Protein AF-A0AAV6W185-F1 (afdb_monomer_lite)

Sequence (286 aa):
MKGQAFHCNHSQLDFTIFDHLVNLKVLFSLGHHPSGSVPLKIGSEAVGNLPHHGKLGAIAGYGVARILDSSNPNFKKGMPGHTAYVGFYEVCSPKKGETIFISAASGAVGQLVGQFAKLFGCYVVGSAGSKEKVDLLKNKFGFDEAFNYKEEHDLNSALKRYFPSGIDIYFENVGGKMLDAVLLNMRLRGRIAVCGMISQYNLEEPEGVQNLLCVISKQIRMEGFIVSDYYHLYPKFVEMVLPLIKEGKITYVEDLANGLESAPSALIGLFSGRNVGKQVVVVDPE

Secondary structure (DSSP, 8-state):
--------------TTTGGGTS--------S---TTPPPPPTT-B--S---S--SS---SSS-PPBPPPTT-TTGGGSHHHHHHHIIIIIIS---TT-EEEETTTTSTTHHHHHHHHHHHT-EEEEEESSHHHHHHHHHTS--SEEEETTT-S-HHHHHHHH-TT-EEEEEESS-HHHHHHHHHHEEEEEEEEE---TTTTT-SSPPP---THHHHHTT-EEEE--GGGGGGGHHHHHHHHHHHHHTT-S---EEEEESGGGHHHHHHHHHTT--SSEEEEES---

InterPro domains:
  IPR013149 Alcohol dehydrogenase-like, C-terminal [PF00107] (108-240)
  IPR020843 Enoylreductase domain [SM00829] (11-281)
  IPR036291 NAD(P)-binding domain superfamily [SSF51735] (78-246)
  IPR045010 Medium-chain dehydrogenase/reductase [PTHR43205] (78-283)

Foldseek 3Di:
DDDDDDDDDPPDDPCPVVCQVAPDDDDDDDDDDDPDDDAAAAVDADDDRDHLDDDDDDDPDHYDHDDDDPPDPVVCLDLLVLLLVCLQCPQQVDAAAFEEEEEQLQAANNLNNQLVCVVRHYQYEYEAQDPVLQCCCCPPSPHPGYDHPVPDPALLVVQCVSQVPFHQEYEAAADANNVLSNLVRHAQQHEYEPAHHLNQPPDPDGHDRDNCVSCVVRVYHYDYDRSVVVVVCSVVSCVVVVVCVVVVSRDFDEFEAEASVCVVVLVVCVSVRNTRYYYDYCNDPD

pLDDT: mean 75.64, std 28.39, range [21.66, 98.94]

Structure (mmCIF, N/CA/C/O backbone):
data_AF-A0AAV6W185-F1
#
_entry.id   AF-A0AAV6W185-F1
#
loop_
_atom_site.group_PDB
_atom_site.id
_atom_site.type_symbol
_atom_site.label_atom_id
_atom_site.label_alt_id
_atom_site.label_comp_id
_atom_site.label_asym_id
_atom_site.label_entity_id
_atom_site.label_seq_id
_atom_site.pdbx_PDB_ins_code
_atom_site.Cartn_x
_atom_site.Cartn_y
_atom_site.Cartn_z
_atom_site.occupancy
_atom_site.B_iso_or_equiv
_atom_site.auth_seq_id
_atom_site.auth_comp_id
_atom_site.auth_asym_id
_atom_site.auth_atom_id
_atom_site.pdbx_PDB_model_num
ATOM 1 N N . MET A 1 1 ? 56.223 -1.973 1.908 1.00 30.88 1 MET A N 1
ATOM 2 C CA . MET A 1 1 ? 56.389 -3.440 2.060 1.00 30.88 1 MET A CA 1
ATOM 3 C C . MET A 1 1 ? 55.787 -3.814 3.405 1.00 30.88 1 MET A C 1
ATOM 5 O O . MET A 1 1 ? 56.230 -3.238 4.379 1.00 30.88 1 MET A O 1
ATOM 9 N N . LYS A 1 2 ? 54.771 -4.658 3.569 1.00 25.62 2 LYS A N 1
ATOM 10 C CA . LYS A 1 2 ? 54.078 -5.640 2.722 1.00 25.62 2 LYS A CA 1
ATOM 11 C C . LYS A 1 2 ? 52.613 -5.681 3.188 1.00 25.62 2 LYS A C 1
ATOM 13 O O . LYS A 1 2 ? 52.353 -5.440 4.361 1.00 25.62 2 LYS A O 1
ATOM 18 N N . GLY A 1 3 ? 51.694 -5.973 2.270 1.00 23.67 3 GLY A N 1
ATOM 19 C CA . GLY A 1 3 ? 50.287 -6.207 2.580 1.00 23.67 3 GLY A CA 1
ATOM 20 C C . GLY A 1 3 ? 50.072 -7.508 3.355 1.00 23.67 3 GLY A C 1
ATOM 21 O O . GLY A 1 3 ? 50.815 -8.473 3.173 1.00 23.67 3 GLY A O 1
ATOM 22 N N . GLN A 1 4 ? 49.034 -7.524 4.186 1.00 24.14 4 GLN A N 1
ATOM 23 C CA . GLN A 1 4 ? 48.410 -8.739 4.697 1.00 24.14 4 GLN A CA 1
ATOM 24 C C . GLN A 1 4 ? 47.035 -8.859 4.044 1.00 24.14 4 GLN A C 1
ATOM 26 O O . GLN A 1 4 ? 46.201 -7.962 4.141 1.00 24.14 4 GLN A O 1
ATOM 31 N N . ALA A 1 5 ? 46.858 -9.952 3.309 1.00 23.84 5 ALA A N 1
ATOM 32 C CA . ALA A 1 5 ? 45.615 -10.324 2.665 1.00 23.84 5 ALA A CA 1
ATOM 33 C C . ALA A 1 5 ? 44.625 -10.833 3.720 1.00 23.84 5 ALA A C 1
ATOM 35 O O . ALA A 1 5 ? 44.950 -11.743 4.482 1.00 23.84 5 ALA A O 1
ATOM 36 N N . PHE A 1 6 ? 43.416 -10.274 3.737 1.00 24.50 6 PHE A N 1
ATOM 37 C CA . PHE A 1 6 ? 42.278 -10.883 4.415 1.00 24.50 6 PHE A CA 1
ATOM 38 C C . PHE A 1 6 ? 41.610 -11.855 3.439 1.00 24.50 6 PHE A C 1
ATOM 40 O O . PHE A 1 6 ? 41.019 -11.451 2.438 1.00 24.50 6 PHE A O 1
ATOM 47 N N . HIS A 1 7 ? 41.745 -13.150 3.718 1.00 22.48 7 HIS A N 1
ATOM 48 C CA . HIS A 1 7 ? 40.926 -14.189 3.107 1.00 22.48 7 HIS A CA 1
ATOM 49 C C . HIS A 1 7 ? 39.513 -14.112 3.696 1.00 22.48 7 HIS A C 1
ATOM 51 O O . HIS A 1 7 ? 39.323 -14.356 4.884 1.00 22.48 7 HIS A O 1
ATOM 57 N N . CYS A 1 8 ? 38.528 -13.782 2.861 1.00 24.83 8 CYS A N 1
ATOM 58 C CA . CYS A 1 8 ? 37.116 -13.935 3.190 1.00 24.83 8 CYS A CA 1
ATOM 59 C C . CYS A 1 8 ? 36.670 -15.344 2.769 1.00 24.83 8 CYS A C 1
ATOM 61 O O . CYS A 1 8 ? 36.785 -15.711 1.598 1.00 24.83 8 CYS A O 1
ATOM 63 N N . ASN A 1 9 ? 36.218 -16.149 3.733 1.00 22.64 9 ASN A N 1
ATOM 64 C CA . ASN A 1 9 ? 35.666 -17.480 3.493 1.00 22.64 9 ASN A CA 1
ATOM 65 C C . ASN A 1 9 ? 34.272 -17.339 2.864 1.00 22.64 9 ASN A C 1
ATOM 67 O O . ASN A 1 9 ? 33.341 -16.847 3.493 1.00 22.64 9 ASN A O 1
ATOM 71 N N . HIS A 1 10 ? 34.129 -17.789 1.619 1.00 29.44 10 HIS A N 1
ATOM 72 C CA . HIS A 1 10 ? 32.938 -17.634 0.774 1.00 29.44 10 HIS A CA 1
ATOM 73 C C . HIS A 1 10 ? 31.772 -18.595 1.090 1.00 29.44 10 HIS A C 1
ATOM 75 O O . HIS A 1 10 ? 30.940 -18.869 0.227 1.00 29.44 10 HIS A O 1
ATOM 81 N N . SER A 1 11 ? 31.670 -19.127 2.304 1.00 28.11 11 SER A N 1
ATOM 82 C CA . SER A 1 11 ? 30.707 -20.188 2.619 1.00 28.11 11 SER A CA 1
ATOM 83 C C . SER A 1 11 ? 29.851 -19.838 3.830 1.00 28.11 11 SER A C 1
ATOM 85 O O . SER A 1 11 ? 30.176 -20.264 4.933 1.00 28.11 11 SER A O 1
ATOM 87 N N . GLN A 1 12 ? 28.792 -19.053 3.603 1.00 26.12 12 GLN A N 1
ATOM 88 C CA . GLN A 1 12 ? 27.486 -19.075 4.295 1.00 26.12 12 GLN A CA 1
ATOM 89 C C . GLN A 1 12 ? 26.695 -17.802 3.938 1.00 26.12 12 GLN A C 1
ATOM 91 O O . GLN A 1 12 ? 26.377 -16.973 4.780 1.00 26.12 12 GLN A O 1
ATOM 96 N N . LEU A 1 13 ? 26.391 -17.628 2.650 1.00 26.41 13 LEU A N 1
ATOM 97 C CA . LEU A 1 13 ? 25.242 -16.818 2.247 1.00 26.41 13 LEU A CA 1
ATOM 98 C C . LEU A 1 13 ? 24.082 -17.797 2.085 1.00 26.41 13 LEU A C 1
ATOM 100 O O . LEU A 1 13 ? 24.156 -18.711 1.264 1.00 26.41 13 LEU A O 1
ATOM 104 N N . ASP A 1 14 ? 23.065 -17.667 2.930 1.00 25.38 14 ASP A N 1
ATOM 105 C CA . ASP A 1 14 ? 21.874 -18.508 2.884 1.00 25.38 14 ASP A CA 1
ATOM 106 C C . ASP A 1 14 ? 21.017 -18.104 1.672 1.00 25.38 14 ASP A C 1
ATOM 108 O O . ASP A 1 14 ? 20.324 -17.086 1.662 1.00 25.38 14 ASP A O 1
ATOM 112 N N . PHE A 1 15 ? 21.133 -18.877 0.591 1.00 26.38 15 PHE A N 1
ATOM 113 C CA . PHE A 1 15 ? 20.501 -18.602 -0.703 1.00 26.38 15 PHE A CA 1
ATOM 114 C C . PHE A 1 15 ? 18.971 -18.778 -0.704 1.00 26.38 15 PHE A C 1
ATOM 116 O O . PHE A 1 15 ? 18.335 -18.462 -1.706 1.00 26.38 15 PHE A O 1
ATOM 123 N N . THR A 1 16 ? 18.362 -19.255 0.385 1.00 26.86 16 THR A N 1
ATOM 124 C CA . THR A 1 16 ? 16.905 -19.478 0.460 1.00 26.86 16 THR A CA 1
ATOM 125 C C . THR A 1 16 ? 16.089 -18.184 0.515 1.00 26.86 16 THR A C 1
ATOM 127 O O . THR A 1 16 ? 14.976 -18.143 -0.001 1.00 26.86 16 THR A O 1
ATOM 130 N N . ILE A 1 17 ? 16.640 -17.097 1.064 1.00 28.64 17 ILE A N 1
ATOM 131 C CA . ILE A 1 17 ? 15.934 -15.805 1.161 1.00 28.64 17 ILE A CA 1
ATOM 132 C C . ILE A 1 17 ? 15.930 -15.063 -0.189 1.00 28.64 17 ILE A C 1
ATOM 134 O O . ILE A 1 17 ? 14.974 -14.355 -0.512 1.00 28.64 17 ILE A O 1
ATOM 138 N N . PHE A 1 18 ? 16.959 -15.265 -1.018 1.00 25.77 18 PHE A N 1
ATOM 139 C CA . PHE A 1 18 ? 17.074 -14.621 -2.332 1.00 25.77 18 PHE A CA 1
ATOM 140 C C . PHE A 1 18 ? 16.104 -15.197 -3.376 1.00 25.77 18 PHE A C 1
ATOM 142 O O . PHE A 1 18 ? 15.565 -14.432 -4.179 1.00 25.77 18 PHE A O 1
ATOM 149 N N . ASP A 1 19 ? 15.815 -16.502 -3.310 1.00 25.98 19 ASP A N 1
ATOM 150 C CA . ASP A 1 19 ? 14.909 -17.202 -4.239 1.00 25.98 19 ASP A CA 1
ATOM 151 C C . ASP A 1 19 ? 13.461 -16.662 -4.198 1.00 25.98 19 ASP A C 1
ATOM 153 O O . ASP A 1 19 ? 12.711 -16.816 -5.164 1.00 25.98 19 ASP A O 1
ATOM 157 N N . HIS A 1 20 ? 13.065 -15.974 -3.120 1.00 32.75 20 HIS A N 1
ATOM 158 C CA . HIS A 1 20 ? 11.715 -15.423 -2.948 1.00 32.75 20 HIS A CA 1
ATOM 159 C C . HIS A 1 20 ? 11.554 -13.957 -3.392 1.00 32.75 20 HIS A C 1
ATOM 161 O O . HIS A 1 20 ? 10.426 -13.505 -3.592 1.00 32.75 20 HIS A O 1
ATOM 167 N N . LEU A 1 21 ? 12.652 -13.213 -3.571 1.00 28.72 21 LEU A N 1
ATOM 168 C CA . LEU A 1 21 ? 12.629 -11.773 -3.891 1.00 28.72 21 LEU A CA 1
ATOM 169 C C . LEU A 1 21 ? 13.100 -11.452 -5.311 1.00 28.72 21 LEU A C 1
ATOM 171 O O . LEU A 1 21 ? 12.672 -10.457 -5.901 1.00 28.72 21 LEU A O 1
ATOM 175 N N . VAL A 1 22 ? 13.918 -12.325 -5.892 1.00 24.75 22 VAL A N 1
ATOM 176 C CA . VAL A 1 22 ? 14.255 -12.338 -7.313 1.00 24.75 22 VAL A CA 1
ATOM 177 C C . VAL A 1 22 ? 14.155 -13.793 -7.741 1.00 24.75 22 VAL A C 1
ATOM 179 O O . VAL A 1 22 ? 14.910 -14.629 -7.265 1.00 24.75 22 VAL A O 1
ATOM 182 N N . ASN A 1 23 ? 13.206 -14.113 -8.619 1.00 27.88 23 ASN A N 1
ATOM 183 C CA . ASN A 1 23 ? 13.073 -15.466 -9.150 1.00 27.88 23 ASN A CA 1
ATOM 184 C C . ASN A 1 23 ? 14.345 -15.859 -9.917 1.00 27.88 23 ASN A C 1
ATOM 186 O O . ASN A 1 23 ? 14.476 -15.538 -11.099 1.00 27.88 23 ASN A O 1
ATOM 190 N N . LEU A 1 24 ? 15.259 -16.574 -9.258 1.00 26.84 24 LEU A N 1
ATOM 191 C CA . LEU A 1 24 ? 16.431 -17.160 -9.890 1.00 26.84 24 LEU A CA 1
ATOM 192 C C . LEU A 1 24 ? 16.826 -18.499 -9.255 1.00 26.84 24 LEU A C 1
ATOM 194 O O . LEU A 1 24 ? 17.835 -18.593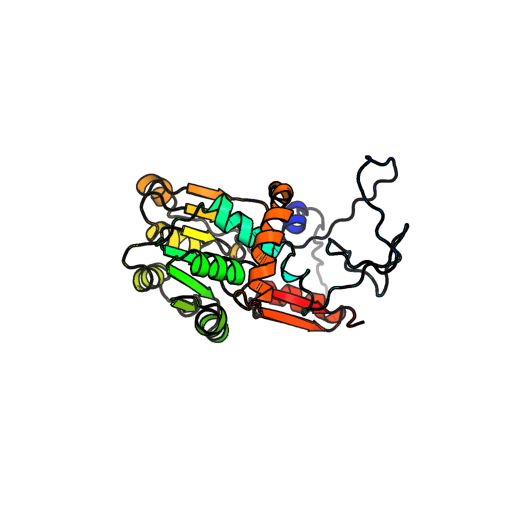 -8.566 1.00 26.84 24 LEU A O 1
ATOM 198 N N . LYS A 1 25 ? 16.114 -19.580 -9.604 1.00 22.03 25 LYS A N 1
ATOM 199 C CA . LYS A 1 25 ? 16.742 -20.909 -9.595 1.00 22.03 25 LYS A CA 1
ATOM 200 C C . LYS A 1 25 ? 16.120 -21.919 -10.547 1.00 22.03 25 LYS A C 1
ATOM 202 O O . LYS A 1 25 ? 14.909 -22.023 -10.712 1.00 22.03 25 LYS A O 1
ATOM 207 N N . VAL A 1 26 ? 17.036 -22.645 -11.176 1.00 24.16 26 VAL A N 1
ATOM 208 C CA . VAL A 1 26 ? 16.862 -23.731 -12.136 1.00 24.16 26 VAL A CA 1
ATOM 209 C C . VAL A 1 26 ? 16.534 -25.024 -11.389 1.00 24.16 26 VAL A C 1
ATOM 211 O O . VAL A 1 26 ? 17.259 -25.396 -10.469 1.00 24.16 26 VAL A O 1
ATOM 214 N N . LEU A 1 27 ? 15.511 -25.751 -11.841 1.00 21.67 27 LEU A N 1
ATOM 215 C CA . LEU A 1 27 ? 15.366 -27.182 -11.573 1.00 21.67 27 LEU A CA 1
ATOM 216 C C . LEU A 1 27 ? 15.386 -27.922 -12.911 1.00 21.67 27 LEU A C 1
ATOM 218 O O . LEU A 1 27 ? 14.435 -27.865 -13.687 1.00 21.67 27 LEU A O 1
ATOM 222 N N . PHE A 1 28 ? 16.491 -28.618 -13.180 1.00 22.31 28 PHE A N 1
ATOM 223 C CA . PHE A 1 28 ? 16.487 -29.714 -14.137 1.00 22.31 28 PHE A CA 1
ATOM 224 C C . PHE A 1 28 ? 15.843 -30.917 -13.450 1.00 22.31 28 PHE A C 1
ATOM 226 O O . PHE A 1 28 ? 16.355 -31.396 -12.441 1.00 22.31 28 PHE A O 1
ATOM 233 N N . SER A 1 29 ? 14.753 -31.428 -14.015 1.00 21.66 29 SER A N 1
ATOM 234 C CA . SER A 1 29 ? 14.355 -32.817 -13.804 1.00 21.66 29 SER A CA 1
ATOM 235 C C . SER A 1 29 ? 14.342 -33.515 -15.157 1.00 21.66 29 SER A C 1
ATOM 237 O O . SER A 1 29 ? 13.466 -33.289 -15.992 1.00 21.66 29 SER A O 1
ATOM 239 N N . LEU A 1 30 ? 15.360 -34.343 -15.384 1.00 27.50 30 LEU A N 1
ATOM 240 C CA . LEU A 1 30 ? 15.279 -35.442 -16.333 1.00 27.50 30 LEU A CA 1
ATOM 241 C C . LEU A 1 30 ? 14.369 -36.503 -15.702 1.00 27.50 30 LEU A C 1
ATOM 243 O O . LEU A 1 30 ? 14.774 -37.155 -14.744 1.00 27.50 30 LEU A O 1
ATOM 247 N N . GLY A 1 31 ? 13.170 -36.700 -16.251 1.00 24.48 31 GLY A N 1
ATOM 248 C CA . GLY A 1 31 ? 12.390 -37.915 -16.007 1.00 24.48 31 GLY A CA 1
ATOM 249 C C . GLY A 1 31 ? 10.915 -37.707 -15.662 1.00 24.48 31 GLY A C 1
ATOM 250 O O . GLY A 1 31 ? 10.579 -37.231 -14.588 1.00 24.48 31 GLY A O 1
ATOM 251 N N . HIS A 1 32 ? 10.072 -38.204 -16.572 1.00 25.39 32 HIS A N 1
ATOM 252 C CA . HIS A 1 32 ? 8.653 -38.564 -16.440 1.00 25.39 32 HIS A CA 1
ATOM 253 C C . HIS A 1 32 ? 7.605 -37.452 -16.227 1.00 25.39 32 HIS A C 1
ATOM 255 O O . HIS A 1 32 ? 7.498 -36.807 -15.190 1.00 25.39 32 HIS A O 1
ATOM 261 N N . HIS A 1 33 ? 6.762 -37.318 -17.257 1.00 28.61 33 HIS A N 1
ATOM 262 C CA . HIS A 1 33 ? 5.553 -36.502 -17.327 1.00 28.61 33 HIS A CA 1
ATOM 263 C C . HIS A 1 33 ? 4.531 -36.824 -16.222 1.00 28.61 33 HIS A C 1
ATOM 265 O O . HIS A 1 33 ? 4.112 -37.978 -16.113 1.00 28.61 33 HIS A O 1
ATOM 271 N N . PRO A 1 34 ? 3.972 -35.807 -15.541 1.00 26.66 34 PRO A N 1
ATOM 272 C CA . PRO A 1 34 ? 2.596 -35.830 -15.078 1.00 26.66 34 PRO A CA 1
ATOM 273 C C . PRO A 1 34 ? 1.689 -35.286 -16.192 1.00 26.66 34 PRO A C 1
ATOM 275 O O . PRO A 1 34 ? 1.902 -34.204 -16.741 1.00 26.66 34 PRO A O 1
ATOM 278 N N . SER A 1 35 ? 0.676 -36.066 -16.547 1.00 31.06 35 SER A N 1
ATOM 279 C CA . SER A 1 35 ? -0.392 -35.723 -17.486 1.00 31.06 35 SER A CA 1
ATOM 280 C C . SER A 1 35 ? -1.064 -34.389 -17.129 1.00 31.06 35 SER A C 1
ATOM 282 O O . SER A 1 35 ? -1.720 -34.302 -16.092 1.00 31.06 35 SER A O 1
ATOM 284 N N . GLY A 1 36 ? -0.939 -33.370 -17.989 1.00 30.09 36 GLY A N 1
ATOM 285 C CA . GLY A 1 36 ? -1.733 -32.138 -17.870 1.00 30.09 36 GLY A CA 1
ATOM 286 C C . GLY A 1 36 ? -1.159 -30.863 -18.498 1.00 30.09 36 GLY A C 1
ATOM 287 O O . GLY A 1 36 ? -1.910 -29.908 -18.675 1.00 30.09 36 GLY A O 1
ATOM 288 N N . SER A 1 37 ? 0.125 -30.804 -18.866 1.00 32.75 37 SER A N 1
ATOM 289 C CA . SER A 1 37 ? 0.686 -29.609 -19.512 1.00 32.75 37 SER A CA 1
ATOM 290 C C . SER A 1 37 ? 0.479 -29.626 -21.031 1.00 32.75 37 SER A C 1
ATOM 292 O O . SER A 1 37 ? 0.885 -30.552 -21.732 1.00 32.75 37 SER A O 1
ATOM 294 N N . VAL A 1 38 ? -0.162 -28.574 -21.549 1.00 30.58 38 VAL A N 1
ATOM 295 C CA . VAL A 1 38 ? -0.281 -28.325 -22.991 1.00 30.58 38 VAL A CA 1
ATOM 296 C C . VAL A 1 38 ? 1.093 -27.880 -23.512 1.00 30.58 38 VAL A C 1
ATOM 298 O O . VAL A 1 38 ? 1.642 -26.916 -22.977 1.00 30.58 38 VAL A O 1
ATOM 301 N N . PRO A 1 39 ? 1.671 -28.532 -24.537 1.00 33.56 39 PRO A N 1
ATOM 302 C CA . PRO A 1 39 ? 2.923 -28.075 -25.127 1.00 33.56 39 PRO A CA 1
ATOM 303 C C . PRO A 1 39 ? 2.734 -2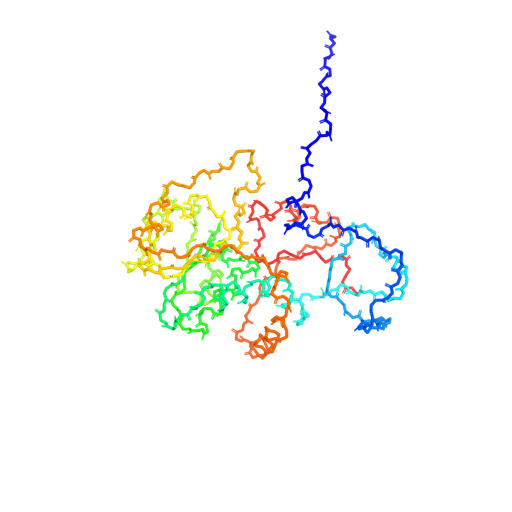6.685 -25.750 1.00 33.56 39 PRO A C 1
ATOM 305 O O . PRO A 1 39 ? 1.841 -26.476 -26.575 1.00 33.56 39 PRO A O 1
ATOM 308 N N . LEU A 1 40 ? 3.574 -25.729 -25.346 1.00 34.06 40 LEU A N 1
ATOM 309 C CA . LEU A 1 40 ? 3.602 -24.390 -25.934 1.00 34.06 40 LEU A CA 1
ATOM 310 C C . LEU A 1 40 ? 4.027 -24.501 -27.404 1.00 34.06 40 LEU A C 1
ATOM 312 O O . LEU A 1 40 ? 5.030 -25.135 -27.736 1.00 34.06 40 LEU A O 1
ATOM 316 N N . LYS A 1 41 ? 3.255 -23.891 -28.309 1.00 30.45 41 LYS A N 1
ATOM 317 C CA . LYS A 1 41 ? 3.609 -23.837 -29.734 1.00 30.45 41 LYS A CA 1
ATOM 318 C C . LYS A 1 41 ? 4.803 -22.900 -29.929 1.00 30.45 41 LYS A C 1
ATOM 320 O O . LYS A 1 41 ? 4.917 -21.892 -29.235 1.00 30.45 41 LYS A O 1
ATOM 325 N N . ILE A 1 42 ? 5.670 -23.191 -30.896 1.00 33.81 42 ILE A N 1
ATOM 326 C CA . ILE A 1 42 ? 6.731 -22.259 -31.306 1.00 33.81 42 ILE A CA 1
ATOM 327 C C . ILE A 1 42 ? 6.081 -20.916 -31.687 1.00 33.81 42 ILE A C 1
ATOM 329 O O . ILE A 1 42 ? 5.134 -20.901 -32.471 1.00 33.81 42 ILE A O 1
ATOM 333 N N . GLY A 1 43 ? 6.556 -19.818 -31.087 1.00 31.48 43 GLY A N 1
ATOM 334 C CA . GLY A 1 43 ? 5.962 -18.480 -31.220 1.00 31.48 43 GLY A CA 1
ATOM 335 C C . GLY A 1 43 ? 4.909 -18.123 -30.160 1.00 31.48 43 GLY A C 1
ATOM 336 O O . GLY A 1 43 ? 4.317 -17.052 -30.243 1.00 31.48 43 GLY A O 1
ATOM 337 N N . SER A 1 44 ? 4.660 -18.991 -29.172 1.00 29.70 44 SER A N 1
ATOM 338 C CA . SER A 1 44 ? 3.776 -18.671 -28.041 1.00 29.70 44 SER A CA 1
ATOM 339 C C . SER A 1 44 ? 4.451 -17.706 -27.069 1.00 29.70 44 SER A C 1
ATOM 341 O O . SER A 1 44 ? 5.616 -17.874 -26.709 1.00 29.70 44 SER A O 1
ATOM 343 N N . GLU A 1 45 ? 3.692 -16.726 -26.593 1.00 40.56 45 GLU A N 1
ATOM 344 C CA . GLU A 1 45 ? 4.108 -15.849 -25.503 1.00 40.56 45 GLU A CA 1
ATOM 345 C C . GLU A 1 45 ? 3.923 -16.555 -24.154 1.00 40.56 45 GLU A C 1
ATOM 347 O O . GLU A 1 45 ? 2.894 -17.194 -23.917 1.00 40.56 45 GLU A O 1
ATOM 352 N N . ALA A 1 46 ? 4.899 -16.429 -23.254 1.00 37.12 46 ALA A N 1
ATOM 353 C CA . ALA A 1 46 ? 4.823 -16.990 -21.911 1.00 37.12 46 ALA A CA 1
ATOM 354 C C . ALA A 1 46 ? 5.426 -16.025 -20.885 1.00 37.12 46 ALA A C 1
ATOM 356 O O . ALA A 1 46 ? 6.424 -15.360 -21.148 1.00 37.12 46 ALA A O 1
ATOM 357 N N . VAL A 1 47 ? 4.827 -15.980 -19.695 1.00 42.50 47 VAL A N 1
ATOM 358 C CA . VAL A 1 47 ? 5.372 -15.277 -18.528 1.00 42.50 47 VAL A CA 1
ATOM 359 C C . VAL A 1 47 ? 5.782 -16.325 -17.512 1.00 42.50 47 VAL A C 1
ATOM 361 O O . VAL A 1 47 ? 4.971 -17.163 -17.123 1.00 42.50 47 VAL A O 1
ATOM 364 N N . GLY A 1 48 ? 7.035 -16.279 -17.081 1.00 44.50 48 GLY A N 1
ATOM 365 C CA . GLY A 1 48 ? 7.591 -17.238 -16.139 1.00 44.50 48 GLY A CA 1
ATOM 366 C C . GLY A 1 48 ? 9.008 -16.858 -15.736 1.00 44.50 48 GLY A C 1
ATOM 367 O O . GLY A 1 48 ? 9.525 -15.814 -16.132 1.00 44.50 48 GLY A O 1
ATOM 368 N N . ASN A 1 49 ? 9.634 -17.709 -14.935 1.00 41.66 49 ASN A N 1
ATOM 369 C CA . ASN A 1 49 ? 11.001 -17.495 -14.480 1.00 41.66 49 ASN A CA 1
ATOM 370 C C . ASN A 1 49 ? 11.983 -17.888 -15.591 1.00 41.66 49 ASN A C 1
ATOM 372 O O . ASN A 1 49 ? 11.941 -19.022 -16.066 1.00 41.66 49 ASN A O 1
ATOM 376 N N . LEU A 1 50 ? 12.868 -16.973 -15.993 1.00 39.88 50 LEU A N 1
ATOM 377 C CA . LEU A 1 50 ? 13.905 -17.206 -17.006 1.00 39.88 50 LEU A CA 1
ATOM 378 C C . LEU A 1 50 ? 15.288 -16.807 -16.451 1.00 39.88 50 LEU A C 1
ATOM 380 O O . LEU A 1 50 ? 15.381 -15.805 -15.739 1.00 39.88 50 LEU A O 1
ATOM 384 N N . PRO A 1 51 ? 16.366 -17.560 -16.749 1.00 40.91 51 PRO A N 1
ATOM 385 C CA . PRO A 1 51 ? 17.713 -17.240 -16.276 1.00 40.91 51 PRO A CA 1
ATOM 386 C C . PRO A 1 51 ? 18.300 -15.982 -16.942 1.00 40.91 51 PRO A C 1
ATOM 388 O O . PRO A 1 51 ? 18.036 -15.687 -18.103 1.00 40.91 51 PRO A O 1
ATOM 391 N N . HIS A 1 52 ? 19.173 -15.270 -16.219 1.00 40.53 52 HIS A N 1
ATOM 392 C CA . HIS A 1 52 ? 19.804 -14.007 -16.643 1.00 40.53 52 HIS A CA 1
ATOM 393 C C . HIS A 1 52 ? 20.956 -14.143 -17.667 1.00 40.53 52 HIS A C 1
ATOM 395 O O . HIS A 1 52 ? 21.746 -13.211 -17.819 1.00 40.53 52 HIS A O 1
ATOM 401 N N . HIS A 1 53 ? 21.136 -15.282 -18.343 1.00 36.12 53 HIS A N 1
ATOM 402 C CA . HIS A 1 53 ? 22.285 -15.495 -19.238 1.00 36.12 53 HIS A CA 1
ATOM 403 C C . HIS A 1 53 ? 21.870 -15.667 -20.704 1.00 36.12 53 HIS A C 1
ATOM 405 O O . HIS A 1 53 ? 21.264 -16.669 -21.067 1.00 36.12 53 HIS A O 1
ATOM 411 N N . GLY A 1 54 ? 22.310 -14.713 -21.537 1.00 35.75 54 GLY A N 1
ATOM 412 C CA . GLY A 1 54 ? 22.463 -14.853 -22.988 1.00 35.75 54 GLY A CA 1
ATOM 413 C C . GLY A 1 54 ? 21.298 -14.347 -23.845 1.00 35.75 54 GLY A C 1
ATOM 414 O O . GLY A 1 54 ? 20.148 -14.726 -23.648 1.00 35.75 54 GLY A O 1
ATOM 415 N N . LYS A 1 55 ? 21.628 -13.527 -24.855 1.00 38.75 55 LYS A N 1
ATOM 416 C CA . LYS A 1 55 ? 20.781 -13.257 -26.029 1.00 38.75 55 LYS A CA 1
ATOM 417 C C . LYS A 1 55 ? 20.431 -14.609 -26.669 1.00 38.75 55 LYS A C 1
ATOM 419 O O . LYS A 1 55 ? 21.339 -15.275 -27.151 1.00 38.75 55 LYS A O 1
ATOM 424 N N . LEU A 1 56 ? 19.161 -15.022 -26.626 1.00 41.25 56 LEU A N 1
ATOM 425 C CA . LEU A 1 56 ? 18.670 -16.335 -27.087 1.00 41.25 56 LEU A CA 1
ATOM 426 C C . LEU A 1 56 ? 19.358 -17.548 -26.422 1.00 41.25 56 LEU A C 1
ATOM 428 O O . LEU A 1 56 ? 20.267 -18.166 -26.971 1.00 41.25 56 LEU A O 1
ATOM 432 N N . GLY A 1 57 ? 18.863 -17.956 -25.254 1.00 32.03 57 GLY A N 1
ATOM 433 C CA . GLY A 1 57 ? 19.137 -19.288 -24.714 1.00 32.03 57 GLY A CA 1
ATOM 434 C C . GLY A 1 57 ? 18.221 -20.325 -25.365 1.00 32.03 57 GLY A C 1
ATOM 435 O O . GLY A 1 57 ? 17.004 -20.257 -25.207 1.00 32.03 57 GLY A O 1
ATOM 436 N N . ALA A 1 58 ? 18.787 -21.288 -26.095 1.00 27.25 58 ALA A N 1
ATOM 437 C CA . ALA A 1 58 ? 18.045 -22.438 -26.596 1.00 27.25 58 ALA A CA 1
ATOM 438 C C . ALA A 1 58 ? 17.375 -23.181 -25.426 1.00 27.25 58 ALA A C 1
ATOM 440 O O . ALA A 1 58 ? 18.046 -23.762 -24.573 1.00 27.25 58 ALA A O 1
ATOM 441 N N . ILE A 1 59 ? 16.043 -23.177 -25.403 1.00 33.69 59 ILE A N 1
ATOM 442 C CA . ILE A 1 59 ? 15.259 -24.085 -24.570 1.00 33.69 59 ILE A CA 1
ATOM 443 C C . ILE A 1 59 ? 15.438 -25.469 -25.191 1.00 33.69 59 ILE A C 1
ATOM 445 O O . ILE A 1 59 ? 14.970 -25.732 -26.302 1.00 33.69 59 ILE A O 1
ATOM 449 N N . ALA A 1 60 ? 16.173 -26.346 -24.510 1.00 26.50 60 ALA A N 1
ATOM 450 C CA . ALA A 1 60 ? 16.246 -27.749 -24.884 1.00 26.50 60 ALA A CA 1
ATOM 451 C C . ALA A 1 60 ? 14.845 -28.364 -24.720 1.00 26.50 60 ALA A C 1
ATOM 453 O O . ALA A 1 60 ? 14.456 -28.767 -23.628 1.00 26.50 60 ALA A O 1
ATOM 454 N N . GLY A 1 61 ? 14.090 -28.384 -25.820 1.00 23.95 61 GLY A N 1
ATOM 455 C CA . GLY A 1 61 ? 12.748 -28.955 -25.912 1.00 23.95 61 GLY A CA 1
ATOM 456 C C . GLY A 1 61 ? 11.645 -27.909 -26.084 1.00 23.95 61 GLY A C 1
ATOM 457 O O . GLY A 1 61 ? 10.977 -27.559 -25.124 1.00 23.95 61 GLY A O 1
ATOM 458 N N . TYR A 1 62 ? 11.424 -27.500 -27.337 1.00 22.23 62 TYR A N 1
ATOM 459 C CA . TYR A 1 62 ? 10.239 -26.807 -27.869 1.00 22.23 62 TYR A CA 1
ATOM 460 C C . TYR A 1 62 ? 9.877 -25.419 -27.298 1.00 22.23 62 TYR A C 1
ATOM 462 O O . TYR A 1 62 ? 9.271 -25.283 -26.242 1.00 22.23 62 TYR A O 1
ATOM 470 N N . GLY A 1 63 ? 10.107 -24.398 -28.135 1.00 23.67 63 GLY A N 1
ATOM 471 C CA . GLY A 1 63 ? 9.419 -23.103 -28.097 1.00 23.67 63 GLY A CA 1
ATOM 472 C C . GLY A 1 63 ? 10.276 -21.947 -27.589 1.00 23.67 63 GLY A C 1
ATOM 473 O O . GLY A 1 63 ? 10.556 -21.860 -26.405 1.00 23.67 63 GLY A O 1
ATOM 474 N N . VAL A 1 64 ? 10.659 -21.026 -28.480 1.00 25.28 64 VAL A N 1
ATOM 475 C CA . VAL A 1 64 ? 11.186 -19.704 -28.102 1.00 25.28 64 VAL A CA 1
ATOM 476 C C . VAL A 1 64 ? 10.047 -18.933 -27.427 1.00 25.28 64 VAL A C 1
ATOM 478 O O . VAL A 1 64 ? 9.027 -18.688 -28.072 1.00 25.28 64 VAL A O 1
ATOM 481 N N . ALA A 1 65 ? 10.188 -18.596 -26.143 1.00 29.70 65 ALA A N 1
ATOM 482 C CA . ALA A 1 65 ? 9.250 -17.722 -25.442 1.00 29.70 65 ALA A CA 1
ATOM 483 C C . ALA A 1 65 ? 9.671 -16.261 -25.647 1.00 29.70 65 ALA A C 1
ATOM 485 O O . ALA A 1 65 ? 10.804 -15.886 -25.340 1.00 29.70 65 ALA A O 1
ATOM 486 N N . ARG A 1 66 ? 8.757 -15.455 -26.192 1.00 34.69 66 ARG A N 1
ATOM 487 C CA . ARG A 1 66 ? 8.949 -14.020 -26.433 1.00 34.69 66 ARG A CA 1
ATOM 488 C C . ARG A 1 66 ? 8.849 -13.235 -25.121 1.00 34.69 66 ARG A C 1
ATOM 490 O O . ARG A 1 66 ? 7.989 -13.522 -24.288 1.00 34.69 66 ARG A O 1
ATOM 497 N N . ILE A 1 67 ? 9.715 -12.238 -24.960 1.00 37.94 67 ILE A N 1
ATOM 498 C CA . ILE A 1 67 ? 9.682 -11.284 -23.847 1.00 37.94 67 ILE A CA 1
ATOM 499 C C . ILE A 1 67 ? 8.511 -10.328 -24.078 1.00 37.94 67 ILE A C 1
ATOM 501 O O . ILE A 1 67 ? 8.353 -9.788 -25.168 1.00 37.94 67 ILE A O 1
ATOM 505 N N . LEU A 1 68 ? 7.645 -10.171 -23.076 1.00 34.09 68 LEU A N 1
ATOM 506 C CA . LEU A 1 68 ? 6.456 -9.336 -23.215 1.00 34.09 68 LEU A CA 1
ATOM 507 C C . LEU A 1 68 ? 6.813 -7.846 -23.230 1.00 34.09 68 LEU A C 1
ATOM 509 O O . LEU A 1 68 ? 7.479 -7.353 -22.321 1.00 34.09 68 LEU A O 1
ATOM 513 N N . ASP A 1 69 ? 6.272 -7.146 -24.222 1.00 31.30 69 ASP A N 1
ATOM 514 C CA . ASP A 1 69 ? 6.132 -5.691 -24.273 1.00 31.30 69 ASP A CA 1
ATOM 515 C C . ASP A 1 69 ? 5.322 -5.166 -23.060 1.00 31.30 69 ASP A C 1
ATOM 517 O O . ASP A 1 69 ? 4.356 -5.800 -22.621 1.00 31.30 69 ASP A O 1
ATOM 521 N N . SER A 1 70 ? 5.686 -3.987 -22.546 1.00 35.44 70 SER A N 1
ATOM 522 C CA . SER A 1 70 ? 4.955 -3.194 -21.539 1.00 35.44 70 SER A CA 1
ATOM 523 C C . SER A 1 70 ? 3.506 -2.885 -21.938 1.00 35.44 70 SER A C 1
ATOM 525 O O . SER A 1 70 ? 2.624 -2.694 -21.092 1.00 35.44 70 SER A O 1
ATOM 527 N N . SER A 1 71 ? 3.213 -2.878 -23.240 1.00 34.41 71 SER A N 1
ATOM 528 C CA . SER A 1 71 ? 1.850 -2.732 -23.756 1.00 34.41 71 SER A CA 1
ATOM 529 C C . SER A 1 71 ? 1.006 -4.020 -23.656 1.00 34.41 71 SER A C 1
ATOM 531 O O . SER A 1 71 ? -0.224 -3.968 -23.789 1.00 34.41 71 SER A O 1
ATOM 533 N N . ASN A 1 72 ? 1.622 -5.177 -23.367 1.00 42.66 72 ASN A N 1
ATOM 534 C CA . ASN A 1 72 ? 0.955 -6.475 -23.401 1.00 42.66 72 ASN A CA 1
ATOM 535 C C . ASN A 1 72 ? 0.021 -6.680 -22.183 1.00 42.66 72 ASN A C 1
ATOM 537 O O . ASN A 1 72 ? 0.464 -6.645 -21.028 1.00 42.66 72 ASN A O 1
ATOM 541 N N . PRO A 1 73 ? -1.274 -6.996 -22.396 1.00 42.94 73 PRO A N 1
ATOM 542 C CA . PRO A 1 73 ? -2.233 -7.240 -21.315 1.00 42.94 73 PRO A CA 1
ATOM 543 C C . PRO A 1 73 ? -1.827 -8.353 -20.340 1.00 42.94 73 PRO A C 1
ATOM 545 O O . PRO A 1 73 ? -2.361 -8.408 -19.233 1.00 42.94 73 PRO A O 1
ATOM 548 N N . ASN A 1 74 ? -0.931 -9.262 -20.738 1.00 41.03 74 ASN A N 1
ATOM 549 C CA . ASN A 1 74 ? -0.462 -10.374 -19.914 1.00 41.03 74 ASN A CA 1
ATOM 550 C C . ASN A 1 74 ? 0.580 -9.957 -18.868 1.00 41.03 74 ASN A C 1
ATOM 552 O O . ASN A 1 74 ? 0.668 -10.604 -17.826 1.00 41.03 74 ASN A O 1
ATOM 556 N N . PHE A 1 75 ? 1.299 -8.849 -19.069 1.00 40.88 75 PHE A N 1
ATOM 557 C CA . PHE A 1 75 ? 2.287 -8.367 -18.099 1.00 40.88 75 PHE A CA 1
ATOM 558 C C . PHE A 1 75 ? 1.623 -7.833 -16.817 1.00 40.88 75 PHE A C 1
ATOM 560 O O . PHE A 1 75 ? 2.043 -8.143 -15.701 1.00 40.88 75 PHE A O 1
ATOM 567 N N . LYS A 1 76 ? 0.477 -7.154 -16.963 1.00 46.88 76 LYS A N 1
ATOM 568 C CA . LYS A 1 76 ? -0.385 -6.696 -15.852 1.00 46.88 76 LYS A CA 1
ATOM 569 C C . LYS A 1 76 ? -1.050 -7.845 -15.083 1.00 46.88 76 LYS A C 1
ATOM 571 O O . LYS A 1 76 ? -1.511 -7.651 -13.961 1.00 46.88 76 LYS A O 1
ATOM 576 N N . LYS A 1 77 ? -1.073 -9.046 -15.671 1.00 50.84 77 LYS A N 1
ATOM 577 C CA . LYS A 1 77 ? -1.493 -10.292 -15.020 1.00 50.84 77 LYS A CA 1
ATOM 578 C C . LYS A 1 77 ? -0.316 -11.039 -14.389 1.00 50.84 77 LYS A C 1
ATOM 580 O O . LYS A 1 77 ? -0.495 -12.159 -13.934 1.00 50.84 77 LYS A O 1
ATOM 585 N N . GLY A 1 78 ? 0.894 -10.487 -14.404 1.00 63.62 78 GLY A N 1
ATOM 586 C CA . GLY A 1 78 ? 2.060 -11.132 -13.812 1.00 63.62 78 GLY A CA 1
ATOM 587 C C . GLY A 1 78 ? 1.942 -11.279 -12.293 1.00 63.62 78 GLY A C 1
ATOM 588 O O . GLY A 1 78 ? 1.026 -10.748 -11.658 1.00 63.62 78 GLY A O 1
ATOM 589 N N . MET A 1 79 ? 2.921 -11.964 -11.700 1.00 74.88 79 MET A N 1
ATOM 590 C CA . MET A 1 79 ? 2.994 -12.218 -10.256 1.00 74.88 79 MET A CA 1
ATOM 591 C C . MET A 1 79 ? 2.646 -10.989 -9.381 1.00 74.88 79 MET A C 1
ATOM 593 O O . MET A 1 79 ? 1.793 -11.144 -8.512 1.00 74.88 79 MET A O 1
ATOM 597 N N . PRO A 1 80 ? 3.155 -9.757 -9.627 1.00 79.75 80 PRO A N 1
ATOM 598 C CA . PRO A 1 80 ? 2.835 -8.604 -8.775 1.00 79.75 80 PRO A CA 1
ATOM 599 C C . PRO A 1 80 ? 1.351 -8.214 -8.755 1.00 79.75 80 PRO A C 1
ATOM 601 O O . PRO A 1 80 ? 0.839 -7.800 -7.715 1.00 79.75 80 PRO A O 1
ATOM 604 N N . GLY A 1 81 ? 0.652 -8.348 -9.888 1.00 86.12 81 GLY A N 1
ATOM 605 C CA . GLY A 1 81 ? -0.784 -8.074 -9.955 1.00 86.12 81 GLY A CA 1
ATOM 606 C C . GLY A 1 81 ? -1.597 -9.112 -9.192 1.00 86.12 81 GLY A C 1
ATOM 607 O O . GLY A 1 81 ? -2.525 -8.760 -8.464 1.00 86.12 81 GLY A O 1
ATOM 608 N N . HIS A 1 82 ? -1.185 -10.377 -9.277 1.00 88.12 82 HIS A N 1
ATOM 609 C CA . HIS A 1 82 ? -1.809 -11.450 -8.516 1.00 88.12 82 HIS A CA 1
ATOM 610 C C . HIS A 1 82 ? -1.542 -11.320 -7.007 1.00 88.12 82 HIS A C 1
ATOM 612 O O . HIS A 1 82 ? -2.461 -11.487 -6.210 1.00 88.12 82 HIS A O 1
ATOM 618 N N . THR A 1 83 ? -0.331 -10.916 -6.609 1.00 90.19 83 THR A N 1
ATOM 619 C CA . THR A 1 83 ? 0.003 -10.592 -5.213 1.00 90.19 83 THR A CA 1
ATOM 620 C C . THR A 1 83 ? -0.887 -9.474 -4.672 1.00 90.19 83 THR A C 1
ATOM 622 O O . THR A 1 83 ? -1.419 -9.598 -3.570 1.00 90.19 83 THR A O 1
ATOM 625 N N . ALA A 1 84 ? -1.098 -8.405 -5.451 1.00 95.69 84 ALA A N 1
ATOM 626 C CA . ALA A 1 84 ? -2.000 -7.319 -5.072 1.00 95.69 84 ALA A CA 1
ATOM 627 C C . ALA A 1 84 ? -3.444 -7.812 -4.891 1.00 95.69 84 ALA A C 1
ATOM 629 O O . ALA A 1 84 ? -4.092 -7.459 -3.907 1.00 95.69 84 ALA A O 1
ATOM 630 N N . TYR A 1 85 ? -3.931 -8.648 -5.814 1.00 95.69 85 TYR A N 1
ATOM 631 C CA . TYR A 1 85 ? -5.270 -9.232 -5.750 1.00 95.69 85 TYR A CA 1
ATOM 632 C C . TYR A 1 85 ? -5.460 -10.094 -4.498 1.00 95.69 85 TYR A C 1
ATOM 634 O O . TYR A 1 85 ? -6.383 -9.853 -3.727 1.00 95.69 85 TYR A O 1
ATOM 642 N N . VAL A 1 86 ? -4.573 -11.064 -4.273 1.00 96.88 86 VAL A N 1
ATOM 643 C CA . VAL A 1 86 ? -4.653 -11.995 -3.138 1.00 96.88 86 VAL A CA 1
ATOM 644 C C . VAL A 1 86 ? -4.524 -11.247 -1.818 1.00 96.88 86 VAL A C 1
ATOM 646 O O . VAL A 1 86 ? -5.376 -11.386 -0.942 1.00 96.88 86 VAL A O 1
ATOM 649 N N . GLY A 1 87 ? -3.488 -10.416 -1.687 1.00 98.12 87 GLY A N 1
ATOM 650 C CA . GLY A 1 87 ? -3.240 -9.679 -0.456 1.00 98.12 87 GLY A CA 1
ATOM 651 C C . GLY A 1 87 ? -4.407 -8.761 -0.104 1.00 98.12 87 GLY A C 1
ATOM 652 O O . GLY A 1 87 ? -4.806 -8.686 1.053 1.00 98.12 87 GLY A O 1
ATOM 653 N N . PHE A 1 88 ? -5.008 -8.100 -1.098 1.00 98.69 88 PHE A N 1
ATOM 654 C CA . PHE A 1 88 ? -6.153 -7.237 -0.849 1.00 98.69 88 PHE A CA 1
ATOM 655 C C . PHE A 1 88 ? -7.440 -8.033 -0.610 1.00 98.69 88 PHE A C 1
ATOM 657 O O . PHE A 1 88 ? -8.034 -7.891 0.448 1.00 98.69 88 PHE A O 1
ATOM 664 N N . TYR A 1 89 ? -7.891 -8.869 -1.544 1.00 98.31 89 TYR A N 1
ATOM 665 C CA . TYR A 1 89 ? -9.219 -9.485 -1.452 1.00 98.31 89 TYR A CA 1
ATOM 666 C C . TYR A 1 89 ? -9.290 -10.649 -0.462 1.00 98.31 89 TYR A C 1
ATOM 668 O O . TYR A 1 89 ? -10.271 -10.749 0.275 1.00 98.31 89 TYR A O 1
ATOM 676 N N . GLU A 1 90 ? -8.267 -11.500 -0.416 1.00 98.00 90 GLU A N 1
ATOM 677 C CA . GLU A 1 90 ? -8.277 -12.702 0.422 1.00 98.00 90 GLU A CA 1
ATOM 678 C C . GLU A 1 90 ? -7.704 -12.382 1.809 1.00 98.00 90 GLU A C 1
ATOM 680 O O . GLU A 1 90 ? -8.387 -12.555 2.820 1.00 98.00 90 GLU A O 1
ATOM 685 N N . VAL A 1 91 ? -6.495 -11.809 1.865 1.00 98.38 91 VAL A N 1
ATOM 686 C CA . VAL A 1 91 ? -5.785 -11.598 3.139 1.00 98.38 91 VAL A CA 1
ATOM 687 C C . VAL A 1 91 ? -6.334 -10.402 3.907 1.00 98.38 91 VAL A C 1
ATOM 689 O O . VAL A 1 91 ? -6.582 -10.531 5.103 1.00 98.38 91 VAL A O 1
ATOM 692 N N . CYS A 1 92 ? -6.575 -9.247 3.279 1.00 98.44 92 CYS A N 1
ATOM 693 C CA . CYS A 1 92 ? -7.162 -8.104 3.991 1.00 98.44 92 CYS A CA 1
ATOM 694 C C . CYS A 1 92 ? -8.671 -8.251 4.221 1.00 98.44 92 CYS A C 1
ATOM 696 O O . CYS A 1 92 ? -9.189 -7.608 5.131 1.00 98.44 92 CYS A O 1
ATOM 698 N N . SER A 1 93 ? -9.376 -9.073 3.435 1.00 97.38 93 SER A N 1
ATOM 699 C CA . SER A 1 93 ? -10.833 -9.283 3.526 1.00 97.38 93 SER A CA 1
ATOM 700 C C . SER A 1 93 ? -11.620 -7.958 3.699 1.00 97.38 93 SER A C 1
ATOM 702 O O . SER A 1 93 ? -12.240 -7.726 4.749 1.00 97.38 93 SER A O 1
ATOM 704 N N . PRO A 1 94 ? -11.534 -7.039 2.719 1.00 98.31 94 PRO A N 1
ATOM 705 C CA . PRO A 1 94 ? -11.915 -5.644 2.878 1.00 98.31 94 PRO A CA 1
ATOM 706 C C . PRO A 1 94 ? -13.430 -5.475 2.973 1.00 98.31 94 PRO A C 1
ATOM 708 O O . PRO A 1 94 ? -14.207 -6.252 2.409 1.00 98.31 94 PRO A O 1
ATOM 711 N N . LYS A 1 95 ? -13.861 -4.401 3.635 1.00 98.56 95 LYS A N 1
ATOM 712 C CA . LYS A 1 95 ? -15.255 -3.939 3.644 1.00 98.56 95 LYS A CA 1
ATOM 713 C C . LYS A 1 95 ? -15.347 -2.538 3.050 1.00 98.56 95 LYS A C 1
ATOM 715 O O . LYS A 1 95 ? -14.469 -1.697 3.230 1.00 98.56 95 LYS A O 1
ATOM 720 N N . LYS A 1 96 ? -16.437 -2.283 2.326 1.00 98.31 96 LYS A N 1
ATOM 721 C CA . LYS A 1 96 ? -16.701 -0.967 1.737 1.00 98.31 96 LYS A CA 1
ATOM 722 C C . LYS A 1 96 ? -16.739 0.097 2.839 1.00 98.31 96 LYS A C 1
ATOM 724 O O . LYS A 1 96 ? -17.364 -0.117 3.875 1.00 98.31 96 LYS A O 1
ATOM 729 N N . GLY A 1 97 ? -16.099 1.237 2.593 1.00 98.19 97 GLY A N 1
ATOM 730 C CA . GLY A 1 97 ? -15.991 2.342 3.546 1.00 98.19 97 GLY A CA 1
ATOM 731 C C . GLY A 1 97 ? -14.839 2.228 4.550 1.00 98.19 97 GLY A C 1
ATOM 732 O O . GLY A 1 97 ? -14.633 3.171 5.305 1.00 98.19 97 GLY A O 1
ATOM 733 N N . GLU A 1 98 ? -14.080 1.126 4.563 1.00 98.75 98 GLU A N 1
ATOM 734 C CA . GLU A 1 98 ? -12.887 1.006 5.414 1.00 98.75 98 GLU A CA 1
ATOM 735 C C . GLU A 1 98 ? -11.737 1.904 4.937 1.00 98.75 98 GLU A C 1
ATOM 737 O O . GLU A 1 98 ? -11.623 2.237 3.750 1.00 98.75 98 GLU A O 1
ATOM 742 N N . THR A 1 99 ? -10.863 2.273 5.875 1.00 98.94 99 THR A N 1
ATOM 743 C CA . THR A 1 99 ? -9.624 3.004 5.591 1.00 98.94 99 THR A CA 1
ATOM 744 C C . THR A 1 99 ? -8.464 2.039 5.340 1.00 98.94 99 THR A C 1
ATOM 746 O O . THR A 1 99 ? -8.235 1.099 6.104 1.00 98.94 99 THR A O 1
ATOM 749 N N . ILE A 1 100 ? -7.690 2.272 4.281 1.00 98.94 100 ILE A N 1
ATOM 750 C CA . ILE A 1 100 ? -6.505 1.474 3.965 1.00 98.94 100 ILE A CA 1
ATOM 751 C C . ILE A 1 100 ? -5.268 2.352 3.811 1.00 98.94 100 ILE A C 1
ATOM 753 O O . ILE A 1 100 ? -5.271 3.357 3.098 1.00 98.94 100 ILE A O 1
ATOM 757 N N . PHE A 1 101 ? -4.193 1.927 4.466 1.00 98.94 101 PHE A N 1
ATOM 758 C CA . PHE A 1 101 ? -2.853 2.446 4.257 1.00 98.94 101 PHE A CA 1
ATOM 759 C C . PHE A 1 101 ? -2.014 1.450 3.451 1.00 98.94 101 PHE A C 1
ATOM 761 O O . PHE A 1 101 ? -2.093 0.241 3.673 1.00 98.94 101 PHE A O 1
ATOM 768 N N . ILE A 1 102 ? -1.204 1.950 2.518 1.00 98.94 102 ILE A N 1
ATOM 769 C CA . ILE A 1 102 ? -0.335 1.134 1.662 1.00 98.94 102 ILE A CA 1
ATOM 770 C C . ILE A 1 102 ? 1.081 1.713 1.720 1.00 98.94 102 ILE A C 1
ATOM 772 O O . ILE A 1 102 ? 1.311 2.858 1.315 1.00 98.94 102 ILE A O 1
ATOM 776 N N . SER A 1 103 ? 2.046 0.929 2.204 1.00 98.81 103 SER A N 1
ATOM 777 C CA . SER A 1 103 ? 3.462 1.310 2.152 1.00 98.81 103 SER A CA 1
ATOM 778 C C . SER A 1 103 ? 4.072 0.957 0.790 1.00 98.81 103 SER A C 1
ATOM 780 O O . SER A 1 103 ? 3.590 0.059 0.098 1.00 98.81 103 SER A O 1
ATOM 782 N N . ALA A 1 104 ? 5.094 1.707 0.354 1.00 97.62 104 ALA A N 1
ATOM 783 C CA . ALA A 1 104 ? 5.672 1.597 -0.996 1.00 97.62 104 ALA A CA 1
ATOM 784 C C . ALA A 1 104 ? 4.603 1.625 -2.116 1.00 97.62 104 ALA A C 1
ATOM 786 O O . ALA A 1 104 ? 4.665 0.877 -3.096 1.00 97.62 104 ALA A O 1
ATOM 787 N N . ALA A 1 105 ? 3.612 2.510 -1.971 1.00 98.00 105 ALA A N 1
ATOM 788 C CA . ALA A 1 105 ? 2.374 2.477 -2.746 1.00 98.00 105 ALA A CA 1
ATOM 789 C C . ALA A 1 105 ? 2.562 2.728 -4.250 1.00 98.00 105 ALA A C 1
ATOM 791 O O . ALA A 1 105 ? 1.726 2.325 -5.045 1.00 98.00 105 ALA A O 1
ATOM 792 N N . SER A 1 106 ? 3.652 3.376 -4.663 1.00 95.19 106 SER A N 1
ATOM 793 C CA . SER A 1 106 ? 3.957 3.623 -6.085 1.00 95.19 106 SER A CA 1
ATOM 794 C C . SER A 1 106 ? 4.662 2.447 -6.772 1.00 95.19 106 SER A C 1
ATOM 796 O O . SER A 1 106 ? 4.929 2.508 -7.969 1.00 95.19 106 SER A O 1
ATOM 798 N N . GLY A 1 107 ? 4.989 1.383 -6.033 1.00 87.69 107 GLY A N 1
ATOM 799 C CA . GLY A 1 107 ? 5.597 0.174 -6.579 1.00 87.69 107 GLY A CA 1
ATOM 800 C C . GLY A 1 107 ? 4.611 -0.696 -7.363 1.00 87.69 107 GLY A C 1
ATOM 801 O O . GLY A 1 107 ? 3.428 -0.392 -7.496 1.00 87.69 107 GLY A O 1
ATOM 802 N N . ALA A 1 108 ? 5.102 -1.823 -7.876 1.00 85.12 108 ALA A N 1
ATOM 803 C CA . ALA A 1 108 ? 4.330 -2.738 -8.718 1.00 85.12 108 ALA A CA 1
ATOM 804 C C . ALA A 1 108 ? 3.054 -3.294 -8.063 1.00 85.12 108 ALA A C 1
ATOM 806 O O . ALA A 1 108 ? 2.015 -3.358 -8.713 1.00 85.12 108 ALA A O 1
ATOM 807 N N . VAL A 1 109 ? 3.152 -3.710 -6.796 1.00 92.25 109 VAL A N 1
ATOM 808 C CA . VAL A 1 109 ? 2.030 -4.266 -6.022 1.00 92.25 109 VAL A CA 1
ATOM 809 C C . VAL A 1 109 ? 1.158 -3.130 -5.490 1.00 92.25 109 VAL A C 1
ATOM 811 O O . VAL A 1 109 ? -0.042 -3.093 -5.751 1.00 92.25 109 VAL A O 1
ATOM 814 N N . GLY A 1 110 ? 1.773 -2.158 -4.806 1.00 96.00 110 GLY A N 1
ATOM 815 C CA . GLY A 1 110 ? 1.067 -1.061 -4.140 1.00 96.00 110 GLY A CA 1
ATOM 816 C C . GLY A 1 110 ? 0.154 -0.248 -5.063 1.00 96.00 110 GLY A C 1
ATOM 817 O O . GLY A 1 110 ? -0.968 0.074 -4.668 1.00 96.00 110 GLY A O 1
ATOM 818 N N . GLN A 1 111 ? 0.578 0.006 -6.309 1.00 95.38 111 GLN A N 1
ATOM 819 C CA . GLN A 1 111 ? -0.220 0.805 -7.244 1.00 95.38 111 GLN A CA 1
ATOM 820 C C . GLN A 1 111 ? -1.524 0.098 -7.643 1.00 95.38 111 GLN A C 1
ATOM 822 O O . GLN A 1 111 ? -2.525 0.755 -7.920 1.00 95.38 111 GLN A O 1
ATOM 827 N N . LEU A 1 112 ? -1.532 -1.241 -7.656 1.00 95.50 112 LEU A N 1
ATOM 828 C CA . LEU A 1 112 ? -2.718 -2.041 -7.961 1.00 95.50 112 LEU A CA 1
ATOM 829 C C . LEU A 1 112 ? -3.599 -2.224 -6.726 1.00 95.50 112 LEU A C 1
ATOM 831 O O . LEU A 1 112 ? -4.810 -2.059 -6.836 1.00 95.50 112 LEU A O 1
ATOM 835 N N . VAL A 1 113 ? -3.009 -2.471 -5.549 1.00 98.56 113 VAL A N 1
ATOM 836 C CA . VAL A 1 113 ? -3.759 -2.550 -4.279 1.00 98.56 113 VAL A CA 1
ATOM 837 C C . VAL A 1 113 ? -4.581 -1.283 -4.060 1.00 98.56 113 VAL A C 1
ATOM 839 O O . VAL A 1 113 ? -5.764 -1.367 -3.739 1.00 98.56 113 VAL A O 1
ATOM 842 N N . GLY A 1 114 ? -3.982 -0.110 -4.278 1.00 98.50 114 GLY A N 1
ATOM 843 C CA . GLY A 1 114 ? -4.685 1.158 -4.108 1.00 98.50 114 GLY A CA 1
ATOM 844 C C . GLY A 1 114 ? -5.865 1.308 -5.056 1.00 98.50 114 GLY A C 1
ATOM 845 O O . GLY A 1 114 ? -6.957 1.659 -4.622 1.00 98.50 114 GLY A O 1
ATOM 846 N N . GLN A 1 115 ? -5.684 0.962 -6.331 1.00 98.25 115 GLN A N 1
ATOM 847 C CA . GLN A 1 115 ? -6.763 1.024 -7.317 1.00 98.25 115 GLN A CA 1
ATOM 848 C C . GLN A 1 115 ? -7.876 0.011 -7.023 1.00 98.25 115 GLN A C 1
ATOM 850 O O . GLN A 1 115 ? -9.052 0.368 -7.099 1.00 98.25 115 GLN A O 1
ATOM 855 N N . PHE A 1 116 ? -7.541 -1.217 -6.610 1.00 98.25 116 PHE A N 1
ATOM 856 C CA . PHE A 1 116 ? -8.536 -2.193 -6.155 1.00 98.25 116 PHE A CA 1
ATOM 857 C C . PHE A 1 116 ? -9.323 -1.668 -4.957 1.00 98.25 116 PHE A C 1
ATOM 859 O O . PHE A 1 116 ? -10.551 -1.736 -4.959 1.00 98.25 116 PHE A O 1
ATOM 866 N N . ALA A 1 117 ? -8.646 -1.069 -3.978 1.00 98.75 117 ALA A N 1
ATOM 867 C CA . ALA A 1 117 ? -9.296 -0.488 -2.815 1.00 98.75 117 ALA A CA 1
ATOM 868 C C . ALA A 1 117 ? -10.189 0.713 -3.165 1.00 98.75 117 ALA A C 1
ATOM 870 O O . ALA A 1 117 ? -11.309 0.810 -2.659 1.00 98.75 117 ALA A O 1
ATOM 871 N N . LYS A 1 118 ? -9.756 1.589 -4.081 1.00 98.56 118 LYS A N 1
ATOM 872 C CA . LYS A 1 118 ? -10.589 2.689 -4.594 1.00 98.56 118 LYS A CA 1
ATOM 873 C C . LYS A 1 118 ? -11.842 2.166 -5.289 1.00 98.56 118 LYS A C 1
ATOM 875 O O . LYS A 1 118 ? -12.939 2.617 -4.967 1.00 98.56 118 LYS A O 1
ATOM 880 N N . LEU A 1 119 ? -11.699 1.184 -6.181 1.00 97.69 119 LEU A N 1
ATOM 881 C CA . LEU A 1 119 ? -12.827 0.546 -6.870 1.00 97.69 119 LEU A CA 1
ATOM 882 C C . LEU A 1 119 ? -13.766 -0.185 -5.897 1.00 97.69 119 LEU A C 1
ATOM 884 O O . LEU A 1 119 ? -14.974 -0.223 -6.119 1.00 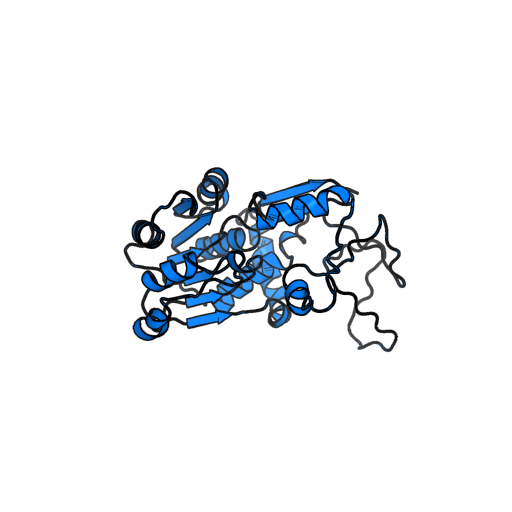97.69 119 LEU A O 1
ATOM 888 N N . PHE A 1 120 ? -13.231 -0.719 -4.797 1.00 98.25 120 PHE A N 1
ATOM 889 C CA . PHE A 1 120 ? -14.005 -1.360 -3.733 1.00 98.25 120 PHE A CA 1
ATOM 890 C C . PHE A 1 120 ? -14.751 -0.359 -2.827 1.00 98.25 120 PHE A C 1
ATOM 892 O O . PHE A 1 120 ? -15.664 -0.736 -2.088 1.00 98.25 120 PHE A O 1
ATOM 899 N N . GLY A 1 121 ? -14.408 0.930 -2.905 1.00 98.50 121 GLY A N 1
ATOM 900 C CA . GLY A 1 121 ? -15.017 1.998 -2.114 1.00 98.50 121 GLY A CA 1
ATOM 901 C C . GLY A 1 121 ? -14.372 2.202 -0.743 1.00 98.50 121 GLY A C 1
ATOM 902 O O . GLY A 1 121 ? -15.074 2.546 0.207 1.00 98.50 121 GLY A O 1
ATOM 903 N N . CYS A 1 122 ? -13.066 1.963 -0.626 1.00 98.81 122 CYS A N 1
ATOM 904 C CA . CYS A 1 122 ? -12.263 2.326 0.541 1.00 98.81 122 CYS A CA 1
ATOM 905 C C . CYS A 1 122 ? -11.742 3.772 0.444 1.00 98.81 122 CYS A C 1
ATOM 907 O O . CYS A 1 122 ? -11.623 4.339 -0.649 1.00 98.81 122 CYS A O 1
ATOM 909 N N . TYR A 1 123 ? -11.377 4.335 1.597 1.00 98.88 123 TYR A N 1
ATOM 910 C CA . TYR A 1 123 ? -10.525 5.525 1.681 1.00 98.88 123 TYR A CA 1
ATOM 911 C C . TYR A 1 123 ? -9.058 5.081 1.698 1.00 98.88 123 TYR A C 1
ATOM 913 O O . TYR A 1 123 ? -8.665 4.297 2.563 1.00 98.88 123 TYR A O 1
ATOM 921 N N . VAL A 1 124 ? -8.263 5.536 0.733 1.00 98.94 124 VAL A N 1
ATOM 922 C CA . VAL A 1 124 ? -6.946 4.974 0.410 1.00 98.94 124 VAL A CA 1
ATOM 923 C C . VAL A 1 124 ? -5.864 6.035 0.560 1.00 98.94 124 VAL A C 1
ATOM 925 O O . VAL A 1 124 ? -5.883 7.053 -0.133 1.00 98.94 124 VAL A O 1
ATOM 928 N N . VAL A 1 125 ? -4.872 5.747 1.406 1.00 98.94 125 VAL A N 1
ATOM 929 C CA . VAL A 1 125 ? -3.675 6.582 1.567 1.00 98.94 125 VAL A CA 1
ATOM 930 C C . VAL A 1 125 ? -2.419 5.767 1.299 1.00 98.94 125 VAL A C 1
ATOM 932 O O . VAL A 1 125 ? -2.296 4.623 1.741 1.00 98.94 125 VAL A O 1
ATOM 935 N N . GLY A 1 126 ? -1.465 6.355 0.583 1.00 98.88 126 GLY A N 1
ATOM 936 C CA . GLY A 1 126 ? -0.208 5.703 0.219 1.00 98.88 126 GLY A CA 1
ATOM 937 C C . GLY A 1 126 ? 1.018 6.472 0.692 1.00 98.88 126 GLY A C 1
ATOM 938 O O . GLY A 1 126 ? 1.022 7.701 0.700 1.00 98.88 126 GLY A O 1
ATOM 939 N N . SER A 1 127 ? 2.094 5.763 1.032 1.00 98.81 127 SER A N 1
ATOM 940 C CA . SER A 1 127 ? 3.410 6.386 1.207 1.00 98.81 127 SER A CA 1
ATOM 941 C C . SER A 1 127 ? 4.353 6.048 0.051 1.00 98.81 127 SER A C 1
ATOM 943 O O . SER A 1 127 ? 4.360 4.934 -0.486 1.00 98.81 127 SER A O 1
ATOM 945 N N . ALA A 1 128 ? 5.168 7.025 -0.341 1.00 98.38 128 ALA A N 1
ATOM 946 C CA . ALA A 1 128 ? 6.235 6.857 -1.325 1.00 98.38 128 ALA A CA 1
ATOM 947 C C . ALA A 1 128 ? 7.477 7.672 -0.939 1.00 98.38 128 ALA A C 1
ATOM 949 O O . ALA A 1 128 ? 7.433 8.463 -0.009 1.00 98.38 128 ALA A O 1
ATOM 950 N N . GLY A 1 129 ? 8.604 7.453 -1.622 1.00 97.44 129 GLY A N 1
ATOM 951 C CA . GLY A 1 129 ? 9.901 8.035 -1.239 1.00 97.44 129 GLY A CA 1
ATOM 952 C C . GLY A 1 129 ? 10.322 9.297 -1.996 1.00 97.44 129 GLY A C 1
ATOM 953 O O . GLY A 1 129 ? 11.515 9.591 -2.021 1.00 97.44 129 GLY A O 1
ATOM 954 N N . SER A 1 130 ? 9.400 9.966 -2.696 1.00 97.94 130 SER A N 1
ATOM 955 C CA . SER A 1 130 ? 9.659 11.218 -3.429 1.00 97.94 130 SER A CA 1
ATOM 956 C C . SER A 1 130 ? 8.352 11.948 -3.736 1.00 97.94 130 SER A C 1
ATOM 958 O O . SER A 1 130 ? 7.316 11.291 -3.879 1.00 97.94 130 SER A O 1
ATOM 960 N N . LYS A 1 131 ? 8.414 13.272 -3.923 1.00 97.62 131 LYS A N 1
ATOM 961 C CA . LYS A 1 131 ? 7.270 14.089 -4.353 1.00 97.62 131 LYS A CA 1
ATOM 962 C C . LYS A 1 131 ? 6.646 13.604 -5.666 1.00 97.62 131 LYS A C 1
ATOM 964 O O . LYS A 1 131 ? 5.432 13.479 -5.736 1.00 97.62 131 LYS A O 1
ATOM 969 N N . GLU A 1 132 ? 7.457 13.261 -6.666 1.00 97.56 132 GLU A N 1
ATOM 970 C CA . GLU A 1 132 ? 6.972 12.750 -7.958 1.00 97.56 132 GLU A CA 1
ATOM 971 C C . GLU A 1 132 ? 6.072 11.519 -7.781 1.00 97.56 132 GLU A C 1
ATOM 973 O O . GLU A 1 132 ? 4.968 11.448 -8.317 1.00 97.56 132 GLU A O 1
ATOM 978 N N . LYS A 1 133 ? 6.508 10.563 -6.955 1.00 98.06 133 LYS A N 1
ATOM 979 C CA . LYS A 1 133 ? 5.729 9.355 -6.662 1.00 98.06 133 LYS A CA 1
ATOM 980 C C . LYS A 1 133 ? 4.458 9.652 -5.867 1.00 98.06 133 LYS A C 1
ATOM 982 O O . LYS A 1 133 ? 3.463 8.961 -6.055 1.00 98.06 133 LYS A O 1
ATOM 987 N N . VAL A 1 134 ? 4.482 10.649 -4.984 1.00 98.62 134 VAL A N 1
ATOM 988 C CA . VAL A 1 134 ? 3.293 11.109 -4.245 1.00 98.62 134 VAL A CA 1
ATOM 989 C C . VAL A 1 134 ? 2.277 11.733 -5.198 1.00 98.62 134 VAL A C 1
ATOM 991 O O . VAL A 1 134 ? 1.102 11.370 -5.163 1.00 98.62 134 VAL A O 1
ATOM 994 N N . ASP A 1 135 ? 2.733 12.603 -6.097 1.00 98.19 135 ASP A N 1
ATOM 995 C CA . ASP A 1 135 ? 1.882 13.223 -7.111 1.00 98.19 135 ASP A CA 1
ATOM 996 C C . ASP A 1 135 ? 1.294 12.149 -8.048 1.00 98.19 135 ASP A C 1
ATOM 998 O O . ASP A 1 135 ? 0.114 12.205 -8.391 1.00 98.19 135 ASP A O 1
ATOM 1002 N N . LEU A 1 136 ? 2.069 11.113 -8.394 1.00 97.25 136 LEU A N 1
ATOM 1003 C CA . LEU A 1 136 ? 1.597 9.969 -9.180 1.00 97.25 136 LEU A CA 1
ATOM 1004 C C . LEU A 1 136 ? 0.465 9.196 -8.479 1.00 97.25 136 LEU A C 1
ATOM 1006 O O . LEU A 1 136 ? -0.530 8.851 -9.119 1.00 97.25 136 LEU A O 1
ATOM 1010 N N . LEU A 1 137 ? 0.596 8.950 -7.170 1.00 98.50 137 LEU A N 1
ATOM 1011 C CA . LEU A 1 137 ? -0.422 8.265 -6.364 1.00 98.50 137 LEU A CA 1
ATOM 1012 C C . LEU A 1 137 ? -1.763 8.994 -6.396 1.00 98.50 137 LEU A C 1
ATOM 1014 O O . LEU A 1 137 ? -2.792 8.372 -6.667 1.00 98.50 137 LEU A O 1
ATOM 1018 N N . LYS A 1 138 ? -1.743 10.309 -6.172 1.00 98.38 138 LYS A N 1
ATOM 1019 C CA . LYS A 1 138 ? -2.963 11.122 -6.135 1.00 98.38 138 LYS A CA 1
ATOM 1020 C C . LYS A 1 138 ? -3.552 11.320 -7.531 1.00 98.38 138 LYS A C 1
ATOM 1022 O O . LYS A 1 138 ? -4.731 11.062 -7.749 1.00 98.38 138 LYS A O 1
ATOM 1027 N N . ASN A 1 139 ? -2.724 11.727 -8.492 1.00 97.19 139 ASN A N 1
ATOM 1028 C CA . ASN A 1 139 ? -3.212 12.207 -9.786 1.00 97.19 139 ASN A CA 1
ATOM 1029 C C . ASN A 1 139 ? -3.498 11.082 -10.788 1.00 97.19 139 ASN A C 1
ATOM 1031 O O . ASN A 1 139 ? -4.411 11.218 -11.598 1.00 97.19 139 ASN A O 1
ATOM 1035 N N . LYS A 1 140 ? -2.721 9.989 -10.768 1.00 94.75 140 LYS A N 1
ATOM 1036 C CA . LYS A 1 140 ? -2.852 8.898 -11.752 1.00 94.75 140 LYS A CA 1
ATOM 1037 C C . LYS A 1 140 ? -3.554 7.670 -11.189 1.00 94.75 140 LYS A C 1
ATOM 1039 O O . LYS A 1 140 ? -4.383 7.085 -11.878 1.00 94.75 140 LYS A O 1
ATOM 1044 N N . PHE A 1 141 ? -3.234 7.288 -9.954 1.00 94.75 141 PHE A N 1
ATOM 1045 C CA . PHE A 1 141 ? -3.801 6.087 -9.331 1.00 94.75 141 PHE A CA 1
ATOM 1046 C C . PHE A 1 141 ? -5.065 6.357 -8.503 1.00 94.75 141 PHE A C 1
ATOM 1048 O O . PHE A 1 141 ? -5.713 5.408 -8.066 1.00 94.75 141 PHE A O 1
ATOM 1055 N N . GLY A 1 142 ? -5.435 7.627 -8.306 1.00 97.88 142 GLY A N 1
ATOM 1056 C CA . GLY A 1 142 ? -6.682 8.018 -7.650 1.00 97.88 142 GLY A CA 1
ATOM 1057 C C . GLY A 1 142 ? -6.708 7.778 -6.140 1.00 97.88 142 GLY A C 1
ATOM 1058 O O . GLY A 1 142 ? -7.790 7.631 -5.573 1.00 97.88 142 GLY A O 1
ATOM 1059 N N . PHE A 1 143 ? -5.542 7.708 -5.489 1.00 98.75 143 PHE A N 1
ATOM 1060 C CA . PHE A 1 143 ? -5.463 7.680 -4.027 1.00 98.75 143 PHE A CA 1
ATOM 1061 C C . PHE A 1 143 ? -6.079 8.960 -3.459 1.00 98.75 143 PHE A C 1
ATOM 1063 O O . PHE A 1 143 ? -5.890 10.037 -4.026 1.00 98.75 143 PHE A O 1
ATOM 1070 N N . ASP A 1 144 ? -6.782 8.850 -2.330 1.00 98.81 144 ASP A N 1
ATOM 1071 C CA . ASP A 1 144 ? -7.370 10.022 -1.678 1.00 98.81 144 ASP A CA 1
ATOM 1072 C C . ASP A 1 144 ? -6.262 10.942 -1.163 1.00 98.81 144 ASP A C 1
ATOM 1074 O O . ASP A 1 144 ? -6.259 12.142 -1.425 1.00 98.81 144 ASP A O 1
ATOM 1078 N N . GLU A 1 145 ? -5.269 10.355 -0.495 1.00 98.81 145 GLU A N 1
ATOM 1079 C CA . GLU A 1 145 ? -4.099 11.072 -0.009 1.00 98.81 145 GLU A CA 1
ATOM 1080 C C . GLU A 1 145 ? -2.811 10.272 -0.212 1.00 98.81 145 GLU A C 1
ATOM 1082 O O . GLU A 1 145 ? -2.805 9.050 -0.371 1.00 98.81 145 GLU A O 1
ATOM 1087 N N . ALA A 1 146 ? -1.682 10.971 -0.206 1.00 98.81 146 ALA A N 1
ATOM 1088 C CA . ALA A 1 146 ? -0.373 10.342 -0.202 1.00 98.81 146 ALA A CA 1
ATOM 1089 C C . ALA A 1 146 ? 0.675 11.271 0.413 1.00 98.81 146 ALA A C 1
ATOM 1091 O O . ALA A 1 146 ? 0.518 12.492 0.380 1.00 98.81 146 ALA A O 1
ATOM 1092 N N . PHE A 1 147 ? 1.753 10.696 0.947 1.00 98.75 147 PHE A N 1
ATOM 1093 C CA . PHE A 1 147 ? 2.842 11.467 1.549 1.00 98.75 147 PHE A CA 1
ATOM 1094 C C . PHE A 1 147 ? 4.225 10.884 1.260 1.00 98.75 147 PHE A C 1
ATOM 1096 O O . PHE A 1 147 ? 4.388 9.681 1.014 1.00 98.75 147 PHE A O 1
ATOM 1103 N N . ASN A 1 148 ? 5.232 11.762 1.288 1.00 98.56 148 ASN A N 1
ATOM 1104 C CA . ASN A 1 148 ? 6.624 11.369 1.140 1.00 98.56 148 ASN A CA 1
ATOM 1105 C C . ASN A 1 148 ? 7.187 10.978 2.508 1.00 98.56 148 ASN A C 1
ATOM 1107 O O . ASN A 1 148 ? 7.502 11.847 3.314 1.00 98.56 148 ASN A O 1
ATOM 1111 N N . TYR A 1 149 ? 7.362 9.682 2.773 1.00 98.25 149 TYR A N 1
ATOM 1112 C CA . TYR A 1 149 ? 7.813 9.225 4.095 1.00 98.25 149 TYR A CA 1
ATOM 1113 C C . TYR A 1 149 ? 9.224 9.717 4.463 1.00 98.25 149 TYR A C 1
ATOM 1115 O O . TYR A 1 149 ? 9.577 9.695 5.636 1.00 98.25 149 TYR A O 1
ATOM 1123 N N . LYS A 1 150 ? 10.036 10.142 3.482 1.00 97.19 150 LYS A N 1
ATOM 1124 C CA . LYS A 1 150 ? 11.386 10.680 3.722 1.00 97.19 150 LYS A CA 1
ATOM 1125 C C . LYS A 1 150 ? 11.382 12.126 4.224 1.00 97.19 150 LYS A C 1
ATOM 1127 O O . LYS A 1 150 ? 12.392 12.574 4.750 1.00 97.19 150 LYS A O 1
ATOM 1132 N N . GLU A 1 151 ? 10.282 12.848 4.027 1.00 97.56 151 GLU A N 1
ATOM 1133 C CA . GLU A 1 151 ? 10.119 14.244 4.460 1.00 97.56 151 GLU A CA 1
ATOM 1134 C C . GLU A 1 151 ? 9.413 14.346 5.822 1.00 97.56 151 GLU A C 1
ATOM 1136 O O . GLU A 1 151 ? 9.370 15.415 6.424 1.00 97.56 151 GLU A O 1
ATOM 1141 N N . GLU A 1 152 ? 8.884 13.235 6.339 1.00 97.75 152 GLU A N 1
ATOM 1142 C CA . GLU A 1 152 ? 8.208 13.194 7.632 1.00 97.75 152 GLU A CA 1
ATOM 1143 C C . GLU A 1 152 ? 9.205 12.985 8.774 1.00 97.75 152 GLU A C 1
ATOM 1145 O O . GLU A 1 152 ? 9.881 11.959 8.853 1.00 97.75 152 GLU A O 1
ATOM 1150 N N . HIS A 1 153 ? 9.248 13.931 9.713 1.00 95.44 153 HIS A N 1
ATOM 1151 C CA . HIS A 1 153 ? 10.046 13.793 10.935 1.00 95.44 153 HIS A CA 1
ATOM 1152 C C . HIS A 1 153 ? 9.468 12.758 11.912 1.00 95.44 153 HIS A C 1
ATOM 1154 O O . HIS A 1 153 ? 10.219 12.112 12.639 1.00 95.44 153 HIS A O 1
ATOM 1160 N N . ASP A 1 154 ? 8.141 12.600 11.927 1.00 97.81 154 ASP A N 1
ATOM 1161 C CA . ASP A 1 154 ? 7.431 11.625 12.755 1.00 97.81 154 ASP A CA 1
ATOM 1162 C C . ASP A 1 154 ? 6.314 10.944 11.953 1.00 97.81 154 ASP A C 1
ATOM 1164 O O . ASP A 1 154 ? 5.275 11.541 11.650 1.00 97.81 154 ASP A O 1
ATOM 1168 N N . LEU A 1 155 ? 6.519 9.661 11.651 1.00 98.38 155 LEU A N 1
ATOM 1169 C CA . LEU A 1 155 ? 5.563 8.840 10.911 1.00 98.38 155 LEU A CA 1
ATOM 1170 C C . LEU A 1 155 ? 4.242 8.654 11.667 1.00 98.38 155 LEU A C 1
ATOM 1172 O O . LEU A 1 155 ? 3.193 8.563 11.032 1.00 98.38 155 LEU A O 1
ATOM 1176 N N . ASN A 1 156 ? 4.255 8.626 13.004 1.00 98.25 156 ASN A N 1
ATOM 1177 C CA . ASN A 1 156 ? 3.027 8.485 13.787 1.00 98.25 156 ASN A CA 1
ATOM 1178 C C . ASN A 1 156 ? 2.129 9.717 13.609 1.00 98.25 156 ASN A C 1
ATOM 1180 O O . ASN A 1 156 ? 0.945 9.589 13.293 1.00 98.25 156 ASN A O 1
ATOM 1184 N N . SER A 1 157 ? 2.703 10.915 13.749 1.00 98.25 157 SER A N 1
ATOM 1185 C CA . SER A 1 157 ? 1.992 12.165 13.475 1.00 98.25 157 SER A CA 1
ATOM 1186 C C . SER A 1 157 ? 1.519 12.245 12.025 1.00 98.25 157 SER A C 1
ATOM 1188 O O . SER A 1 157 ? 0.375 12.633 11.796 1.00 98.25 157 SER A O 1
ATOM 1190 N N . ALA A 1 158 ? 2.344 11.832 11.057 1.00 98.44 158 ALA A N 1
ATOM 1191 C CA . ALA A 1 158 ? 1.950 11.790 9.649 1.00 98.44 158 ALA A CA 1
ATOM 1192 C C . ALA A 1 158 ? 0.704 10.925 9.428 1.00 98.44 158 ALA A C 1
ATOM 1194 O O . ALA A 1 158 ? -0.289 11.402 8.879 1.00 98.44 158 ALA A O 1
ATOM 1195 N N . LEU A 1 159 ? 0.710 9.689 9.933 1.00 98.81 159 LEU A N 1
ATOM 1196 C CA . LEU A 1 159 ? -0.426 8.777 9.810 1.00 98.81 159 LEU A CA 1
ATOM 1197 C C . LEU A 1 159 ? -1.690 9.340 10.472 1.00 98.81 159 LEU A C 1
ATOM 1199 O O . LEU A 1 159 ? -2.755 9.265 9.867 1.00 98.81 159 LEU A O 1
ATOM 1203 N N . LYS A 1 160 ? -1.597 9.980 11.644 1.00 98.50 160 LYS A N 1
ATOM 1204 C CA . LYS A 1 160 ? -2.762 10.616 12.293 1.00 98.50 160 LYS A CA 1
ATOM 1205 C C . LYS A 1 160 ? -3.383 11.745 11.473 1.00 98.50 160 LYS A C 1
ATOM 1207 O O . LYS A 1 160 ? -4.599 11.913 11.534 1.00 98.50 160 LYS A O 1
ATOM 1212 N N . ARG A 1 161 ? -2.584 12.510 10.714 1.00 98.56 161 ARG A N 1
ATOM 1213 C CA . ARG A 1 161 ? -3.112 13.583 9.849 1.00 98.56 161 ARG A CA 1
ATOM 1214 C C . ARG A 1 161 ? -4.023 13.028 8.756 1.00 98.56 161 ARG A C 1
ATOM 1216 O O . ARG A 1 161 ? -5.055 13.626 8.477 1.00 98.56 161 ARG A O 1
ATOM 1223 N N . TYR A 1 162 ? -3.656 11.889 8.172 1.00 98.62 162 TYR A N 1
ATOM 1224 C CA . TYR A 1 162 ? -4.424 11.254 7.096 1.00 98.62 162 TYR A CA 1
ATOM 1225 C C . TYR A 1 162 ? -5.489 10.276 7.606 1.00 98.62 162 TYR A C 1
ATOM 1227 O O . TYR A 1 162 ? -6.491 10.041 6.940 1.00 98.62 162 TYR A O 1
ATOM 1235 N N . PHE A 1 163 ? -5.305 9.728 8.807 1.00 98.69 163 PHE A N 1
ATOM 1236 C CA . PHE A 1 163 ? -6.209 8.766 9.432 1.00 98.69 163 PHE A CA 1
ATOM 1237 C C . PHE A 1 163 ? -6.642 9.232 10.827 1.00 98.69 163 PHE A C 1
ATOM 1239 O O . PHE A 1 163 ? -6.333 8.569 11.822 1.00 98.69 163 PHE A O 1
ATOM 1246 N N . PRO A 1 164 ? -7.408 10.331 10.945 1.00 97.69 164 PRO A N 1
ATOM 1247 C CA . PRO A 1 164 ? -7.852 10.834 12.248 1.00 97.69 164 PRO A CA 1
ATOM 1248 C C . PRO A 1 164 ? -8.729 9.824 13.008 1.00 97.69 164 PRO A C 1
ATOM 1250 O O . PRO A 1 164 ? -8.787 9.846 14.234 1.00 97.69 164 PRO A O 1
ATOM 1253 N N . SER A 1 165 ? -9.390 8.907 12.291 1.00 96.75 165 SER A N 1
ATOM 1254 C CA . SER A 1 165 ? -10.182 7.806 12.861 1.00 96.75 165 SER A CA 1
ATOM 1255 C C . SER A 1 165 ? -9.459 6.450 12.865 1.00 96.75 165 SER A C 1
ATOM 1257 O O . SER A 1 165 ? -10.069 5.440 13.229 1.00 96.75 165 SER A O 1
ATOM 1259 N N . GLY A 1 166 ? -8.179 6.420 12.487 1.00 98.62 166 GLY A N 1
ATOM 1260 C CA . GLY A 1 166 ? -7.331 5.230 12.420 1.00 98.62 166 GLY A CA 1
ATOM 1261 C C . GLY A 1 166 ? -7.429 4.425 11.116 1.00 98.62 166 GLY A C 1
ATOM 1262 O O . GLY A 1 166 ? -8.199 4.746 10.209 1.00 98.62 166 GLY A O 1
ATOM 1263 N N . ILE A 1 167 ? -6.623 3.363 11.051 1.00 98.94 167 ILE A N 1
ATOM 1264 C CA . ILE A 1 167 ? -6.404 2.505 9.877 1.00 98.94 167 ILE A CA 1
ATOM 1265 C C . ILE A 1 167 ? -7.115 1.152 10.064 1.00 98.94 167 ILE A C 1
ATOM 1267 O O . ILE A 1 167 ? -6.801 0.413 10.999 1.00 98.94 167 ILE A O 1
ATOM 1271 N N . ASP A 1 168 ? -8.060 0.804 9.190 1.00 98.94 168 ASP A N 1
ATOM 1272 C CA . ASP A 1 168 ? -8.733 -0.506 9.206 1.00 98.94 168 ASP A CA 1
ATOM 1273 C C . ASP A 1 168 ? -7.882 -1.605 8.552 1.00 98.94 168 ASP A C 1
ATOM 1275 O O . ASP A 1 168 ? -7.914 -2.762 8.993 1.00 98.94 168 ASP A O 1
ATOM 1279 N N . ILE A 1 169 ? -7.142 -1.254 7.498 1.00 98.94 169 ILE A N 1
ATOM 1280 C CA . ILE A 1 169 ? -6.317 -2.168 6.706 1.00 98.94 169 ILE A CA 1
ATOM 1281 C C . ILE A 1 169 ? -4.939 -1.550 6.469 1.00 98.94 169 ILE A C 1
ATOM 1283 O O . ILE A 1 169 ? -4.826 -0.411 6.023 1.00 98.94 169 ILE A O 1
ATOM 1287 N N . TYR A 1 170 ? -3.885 -2.323 6.689 1.00 98.94 170 TYR A N 1
ATOM 1288 C CA . TYR A 1 170 ? -2.541 -1.981 6.252 1.00 98.94 170 TYR A CA 1
ATOM 1289 C C . TYR A 1 170 ? -2.024 -3.032 5.274 1.00 98.94 170 TYR A C 1
ATOM 1291 O O . TYR A 1 170 ? -1.932 -4.214 5.608 1.00 98.94 170 TYR A O 1
ATOM 1299 N N . PHE A 1 171 ? -1.685 -2.600 4.064 1.00 98.94 171 PHE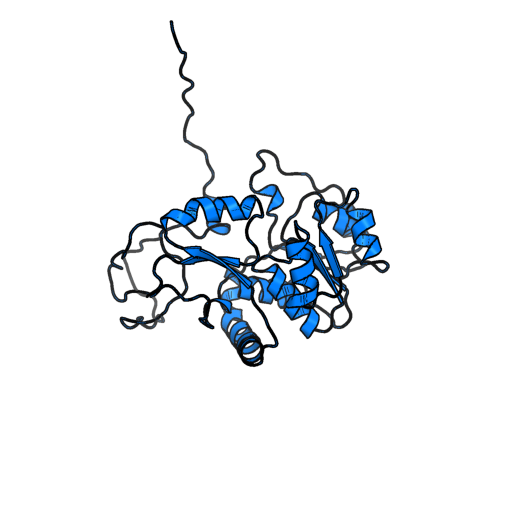 A N 1
ATOM 1300 C CA . PHE A 1 171 ? -0.958 -3.429 3.114 1.00 98.94 171 PHE A CA 1
ATOM 1301 C C . PHE A 1 171 ? 0.542 -3.149 3.262 1.00 98.94 171 PHE A C 1
ATOM 1303 O O . PHE A 1 171 ? 1.031 -2.086 2.864 1.00 98.94 171 PHE A O 1
ATOM 1310 N N . GLU A 1 172 ? 1.251 -4.100 3.868 1.00 98.75 172 GLU A N 1
ATOM 1311 C CA . GLU A 1 172 ? 2.634 -3.958 4.319 1.00 98.75 172 GLU A CA 1
ATOM 1312 C C . GLU A 1 172 ? 3.625 -4.482 3.269 1.00 98.75 172 GLU A C 1
ATOM 1314 O O . GLU A 1 172 ? 3.649 -5.675 2.968 1.00 98.75 172 GLU A O 1
ATOM 1319 N N . ASN A 1 173 ? 4.446 -3.577 2.727 1.00 98.19 173 ASN A N 1
ATOM 1320 C CA . ASN A 1 173 ? 5.517 -3.852 1.763 1.00 98.19 173 ASN A CA 1
ATOM 1321 C C . ASN A 1 173 ? 6.930 -3.476 2.267 1.00 98.19 173 ASN A C 1
ATOM 1323 O O . ASN A 1 173 ? 7.920 -3.779 1.598 1.00 98.19 173 ASN A O 1
ATOM 1327 N N . VAL A 1 174 ? 7.047 -2.762 3.390 1.00 98.19 174 VAL A N 1
ATOM 1328 C CA . VAL A 1 174 ? 8.251 -2.047 3.846 1.00 98.19 174 VAL A CA 1
ATOM 1329 C C . VAL A 1 174 ? 8.782 -2.549 5.186 1.00 98.19 174 VAL A C 1
ATOM 1331 O O . VAL A 1 174 ? 9.972 -2.841 5.261 1.00 98.19 174 VAL A O 1
ATOM 1334 N N . GLY A 1 175 ? 7.941 -2.705 6.208 1.00 97.94 175 GLY A N 1
ATOM 1335 C CA . GLY A 1 175 ? 8.355 -3.089 7.560 1.00 97.94 175 GLY A CA 1
ATOM 1336 C C . GLY A 1 175 ? 8.990 -1.945 8.368 1.00 97.94 175 GLY A C 1
ATOM 1337 O O . GLY A 1 175 ? 8.749 -0.759 8.113 1.00 97.94 175 GLY A O 1
ATOM 1338 N N . GLY A 1 176 ? 9.792 -2.312 9.373 1.00 97.75 176 GLY A N 1
ATOM 1339 C CA . GLY A 1 176 ? 10.577 -1.391 10.206 1.00 97.75 176 GLY A CA 1
ATOM 1340 C C . GLY A 1 176 ? 9.749 -0.287 10.875 1.00 97.75 176 GLY A C 1
ATOM 1341 O O . GLY A 1 176 ? 8.620 -0.504 11.321 1.00 97.75 176 GLY A O 1
ATOM 1342 N N . LYS A 1 177 ? 10.296 0.935 10.898 1.00 97.81 177 LYS A N 1
ATOM 1343 C CA . LYS A 1 177 ? 9.665 2.114 11.528 1.00 97.81 177 LYS A CA 1
ATOM 1344 C C . LYS A 1 177 ? 8.258 2.426 11.017 1.00 97.81 177 LYS A C 1
ATOM 1346 O O . LYS A 1 177 ? 7.449 2.968 11.767 1.00 97.81 177 LYS A O 1
ATOM 1351 N N . MET A 1 178 ? 7.958 2.108 9.754 1.00 98.75 178 MET A N 1
ATOM 1352 C CA . MET A 1 178 ? 6.616 2.313 9.205 1.00 98.75 178 MET A CA 1
ATOM 1353 C C . MET A 1 178 ? 5.611 1.369 9.867 1.00 98.75 178 MET A C 1
ATOM 1355 O O . MET A 1 178 ? 4.566 1.833 10.318 1.00 98.75 178 MET A O 1
ATOM 1359 N N . LEU A 1 179 ? 5.941 0.078 9.994 1.00 98.81 179 LEU A N 1
ATOM 1360 C CA . LEU A 1 179 ? 5.097 -0.897 10.691 1.00 98.81 179 LEU A CA 1
ATOM 1361 C C . LEU A 1 179 ? 4.842 -0.473 12.139 1.00 98.81 179 LEU A C 1
ATOM 1363 O O . LEU A 1 179 ? 3.698 -0.473 12.595 1.00 98.81 179 LEU A O 1
ATOM 1367 N N . ASP A 1 180 ? 5.894 -0.042 12.836 1.00 98.31 180 ASP A N 1
ATOM 1368 C CA . ASP A 1 180 ? 5.785 0.416 14.220 1.00 98.31 180 ASP A CA 1
ATOM 1369 C C . ASP A 1 180 ? 4.852 1.620 14.373 1.00 98.31 180 ASP A C 1
ATOM 1371 O O . ASP A 1 180 ? 4.027 1.650 15.290 1.00 98.31 180 ASP A O 1
ATOM 1375 N N . ALA A 1 181 ? 4.933 2.591 13.460 1.00 98.75 181 ALA A N 1
ATOM 1376 C CA . ALA A 1 181 ? 4.029 3.736 13.441 1.00 98.75 181 ALA A CA 1
ATOM 1377 C C . ALA A 1 181 ? 2.589 3.330 13.079 1.00 98.75 181 ALA A C 1
ATOM 1379 O O . ALA A 1 181 ? 1.632 3.853 13.657 1.00 98.75 181 ALA A O 1
ATOM 1380 N N . VAL A 1 182 ? 2.404 2.381 12.157 1.00 98.88 182 VAL A N 1
ATOM 1381 C CA . VAL A 1 182 ? 1.074 1.904 11.758 1.00 98.88 182 VAL A CA 1
ATOM 1382 C C . VAL A 1 182 ? 0.377 1.169 12.897 1.00 98.88 182 VAL A C 1
ATOM 1384 O O . VAL A 1 182 ? -0.795 1.447 13.146 1.00 98.88 182 VAL A O 1
ATOM 1387 N N . LEU A 1 183 ? 1.072 0.308 13.648 1.00 98.88 183 LEU A N 1
ATOM 1388 C CA . LEU A 1 183 ? 0.502 -0.411 14.799 1.00 98.88 183 LEU A CA 1
ATOM 1389 C C . LEU A 1 183 ? -0.176 0.546 15.800 1.00 98.88 183 LEU A C 1
ATOM 1391 O O . LEU A 1 183 ? -1.297 0.293 16.262 1.00 98.88 183 LEU A O 1
ATOM 1395 N N . LEU A 1 184 ? 0.435 1.709 16.048 1.00 98.69 184 LEU A N 1
ATOM 1396 C CA . LEU A 1 184 ? -0.121 2.770 16.897 1.00 98.69 184 LEU A CA 1
ATOM 1397 C C . LEU A 1 184 ? -1.388 3.424 16.321 1.00 98.69 184 LEU A C 1
ATOM 1399 O O . LEU A 1 184 ? -2.226 3.896 17.092 1.00 98.69 184 LEU A O 1
ATOM 1403 N N . ASN A 1 185 ? -1.594 3.371 15.005 1.00 98.88 185 ASN A N 1
ATOM 1404 C CA . ASN A 1 185 ? -2.699 4.016 14.284 1.00 98.88 185 ASN A CA 1
ATOM 1405 C C . ASN A 1 185 ? -3.770 3.050 13.756 1.00 98.88 185 ASN A C 1
ATOM 1407 O O . ASN A 1 185 ? -4.813 3.495 13.279 1.00 98.88 185 ASN A O 1
ATOM 1411 N N . MET A 1 186 ? -3.571 1.735 13.886 1.00 98.88 186 MET A N 1
ATOM 1412 C CA . MET A 1 186 ? -4.600 0.749 13.541 1.00 98.88 186 MET A CA 1
ATOM 1413 C C . MET A 1 186 ? -5.876 0.936 14.373 1.00 98.88 186 MET A C 1
ATOM 1415 O O . MET A 1 186 ? -5.823 1.338 15.541 1.00 98.88 186 MET A O 1
ATOM 1419 N N . ARG A 1 187 ? -7.018 0.595 13.779 1.00 98.81 187 ARG A N 1
ATOM 1420 C CA . ARG A 1 187 ? -8.323 0.490 14.439 1.00 98.81 187 ARG A CA 1
ATOM 1421 C C . ARG A 1 187 ? -8.486 -0.866 15.124 1.00 98.81 187 ARG A C 1
ATOM 1423 O O . ARG A 1 187 ? -7.748 -1.816 14.858 1.00 98.81 187 ARG A O 1
ATOM 1430 N N . LEU A 1 188 ? -9.472 -0.949 16.019 1.00 98.69 188 LEU A N 1
ATOM 1431 C CA . LEU A 1 188 ? -9.888 -2.208 16.635 1.00 98.69 188 LEU A CA 1
ATOM 1432 C C . LEU A 1 188 ? -10.300 -3.207 15.539 1.00 98.69 188 LEU A C 1
ATOM 1434 O O . LEU A 1 188 ? -11.094 -2.861 14.669 1.00 98.69 188 LEU A O 1
ATOM 1438 N N . ARG A 1 189 ? -9.790 -4.441 15.607 1.00 98.62 189 ARG A N 1
ATOM 1439 C CA . ARG A 1 189 ? -9.954 -5.507 14.600 1.00 98.62 189 ARG A CA 1
ATOM 1440 C C . ARG A 1 189 ? -9.391 -5.152 13.220 1.00 98.62 189 ARG A C 1
ATOM 1442 O O . ARG A 1 189 ? -9.837 -5.694 12.209 1.00 98.62 189 ARG A O 1
ATOM 1449 N N . GLY A 1 190 ? -8.408 -4.254 13.182 1.00 98.75 190 GLY A N 1
ATOM 1450 C CA . GLY A 1 190 ? -7.672 -3.938 11.968 1.00 98.75 190 GLY A CA 1
ATOM 1451 C C . GLY A 1 190 ? -6.927 -5.152 11.401 1.00 98.75 190 GLY A C 1
ATOM 1452 O O . GLY A 1 190 ? -6.654 -6.121 12.116 1.00 98.75 190 GLY A O 1
ATOM 1453 N N . ARG A 1 191 ? -6.597 -5.110 10.106 1.00 98.88 191 ARG A N 1
ATOM 1454 C CA . ARG A 1 191 ? -5.870 -6.191 9.418 1.00 98.88 191 ARG A CA 1
ATOM 1455 C C . ARG A 1 191 ? -4.595 -5.670 8.777 1.00 98.88 191 ARG A C 1
ATOM 1457 O O . ARG A 1 191 ? -4.602 -4.594 8.191 1.00 98.88 191 ARG A O 1
ATOM 1464 N N . ILE A 1 192 ? -3.522 -6.440 8.884 1.00 98.94 192 ILE A N 1
ATOM 1465 C CA . ILE A 1 192 ? -2.234 -6.166 8.257 1.00 98.94 192 ILE A CA 1
ATOM 1466 C C . ILE A 1 192 ? -1.895 -7.354 7.357 1.00 98.94 192 ILE A C 1
ATOM 1468 O O . ILE A 1 192 ? -1.636 -8.446 7.864 1.00 98.94 192 ILE A O 1
ATOM 1472 N N . ALA A 1 193 ? -1.900 -7.143 6.040 1.00 98.88 193 ALA A N 1
ATOM 1473 C CA . ALA A 1 193 ? -1.387 -8.120 5.083 1.00 98.88 193 ALA A CA 1
ATOM 1474 C C . ALA A 1 193 ? 0.106 -7.864 4.875 1.00 98.88 193 ALA A C 1
ATOM 1476 O O . ALA A 1 193 ? 0.493 -6.865 4.265 1.00 98.88 193 ALA A O 1
ATOM 1477 N N . VAL A 1 194 ? 0.936 -8.758 5.404 1.00 98.69 194 VAL A N 1
ATOM 1478 C CA . VAL A 1 194 ? 2.396 -8.687 5.316 1.00 98.69 194 VAL A CA 1
ATOM 1479 C C . VAL A 1 194 ? 2.830 -9.287 3.981 1.00 98.69 194 VAL A C 1
ATOM 1481 O O . VAL A 1 194 ? 3.070 -10.486 3.866 1.00 98.69 194 VAL A O 1
ATOM 1484 N N . CYS A 1 195 ? 2.884 -8.437 2.955 1.00 97.06 195 CYS A N 1
ATOM 1485 C CA . CYS A 1 195 ? 3.317 -8.798 1.605 1.00 97.06 195 CYS A CA 1
ATOM 1486 C C . CYS A 1 195 ? 4.845 -8.802 1.477 1.00 97.06 195 CYS A C 1
ATOM 1488 O O . CYS A 1 195 ? 5.410 -9.602 0.733 1.00 97.06 195 CYS A O 1
ATOM 1490 N N . GLY A 1 196 ? 5.517 -7.882 2.165 1.00 93.81 196 GLY A N 1
ATOM 1491 C CA . GLY A 1 196 ? 6.967 -7.753 2.139 1.00 93.81 196 GLY A CA 1
ATOM 1492 C C . GLY A 1 196 ? 7.467 -6.770 3.189 1.00 93.81 196 GLY A C 1
ATOM 1493 O O . GLY A 1 196 ? 6.693 -6.024 3.784 1.00 93.81 196 GLY A O 1
ATOM 1494 N N . MET A 1 197 ? 8.777 -6.768 3.414 1.00 97.25 197 MET A N 1
ATOM 1495 C CA . MET A 1 197 ? 9.448 -5.872 4.356 1.00 97.25 197 MET A CA 1
ATOM 1496 C C . MET A 1 197 ? 10.743 -5.328 3.742 1.00 97.25 197 MET A C 1
ATOM 1498 O O . MET A 1 197 ? 11.840 -5.578 4.241 1.00 97.25 197 MET A O 1
ATOM 1502 N N . ILE A 1 198 ? 10.622 -4.611 2.616 1.00 92.31 198 ILE A N 1
ATOM 1503 C CA . ILE A 1 198 ? 11.781 -4.232 1.793 1.00 92.31 198 ILE A CA 1
ATOM 1504 C C . ILE A 1 198 ? 12.826 -3.378 2.517 1.00 92.31 198 ILE A C 1
ATOM 1506 O O . ILE A 1 198 ? 13.989 -3.405 2.118 1.00 92.31 198 ILE A O 1
ATOM 1510 N N . SER A 1 199 ? 12.472 -2.652 3.586 1.00 94.75 199 SER A N 1
ATOM 1511 C CA . SER A 1 199 ? 13.475 -1.878 4.329 1.00 94.75 199 SER A CA 1
ATOM 1512 C C . SER A 1 199 ? 14.427 -2.749 5.149 1.00 94.75 199 SER A C 1
ATOM 1514 O O . SER A 1 199 ? 15.471 -2.257 5.561 1.00 94.75 199 SER A O 1
ATOM 1516 N N . GLN A 1 200 ? 14.098 -4.028 5.348 1.00 95.31 200 GLN A N 1
ATOM 1517 C CA . GLN A 1 200 ? 14.873 -4.954 6.172 1.00 95.31 200 GLN A CA 1
ATOM 1518 C C . GLN A 1 200 ? 15.858 -5.806 5.358 1.00 95.31 200 GLN A C 1
ATOM 1520 O O . GLN A 1 200 ? 16.845 -6.281 5.902 1.00 95.31 200 GLN A O 1
ATOM 1525 N N . TYR A 1 201 ? 15.626 -5.998 4.053 1.00 89.62 201 TYR A N 1
ATOM 1526 C CA . TYR A 1 201 ? 16.329 -7.019 3.253 1.00 89.62 201 TYR A CA 1
ATOM 1527 C C . TYR A 1 201 ? 17.838 -6.805 3.090 1.00 89.62 201 TYR A C 1
ATOM 1529 O O . TYR A 1 201 ? 18.558 -7.773 2.873 1.00 89.62 201 TYR A O 1
ATOM 1537 N N . ASN A 1 202 ? 18.310 -5.560 3.180 1.00 87.25 202 ASN A N 1
ATOM 1538 C CA . ASN A 1 202 ? 19.724 -5.211 3.000 1.00 87.25 202 ASN A CA 1
ATOM 1539 C C . ASN A 1 202 ? 20.420 -4.828 4.317 1.00 87.25 202 ASN A C 1
ATOM 1541 O O . ASN A 1 202 ? 21.520 -4.279 4.279 1.00 87.25 202 ASN A O 1
ATOM 1545 N N . LEU A 1 203 ? 19.771 -5.049 5.463 1.00 89.69 203 LEU A N 1
ATOM 1546 C CA . LEU A 1 203 ? 20.359 -4.793 6.774 1.00 89.69 203 LEU A CA 1
ATOM 1547 C C . LEU A 1 203 ? 21.043 -6.063 7.284 1.00 89.69 203 LEU A C 1
ATOM 1549 O O . LEU A 1 203 ? 20.475 -7.148 7.192 1.00 89.69 203 LEU A O 1
ATOM 1553 N N . GLU A 1 204 ? 22.243 -5.923 7.849 1.00 93.06 204 GLU A N 1
ATOM 1554 C CA . GLU A 1 204 ? 22.906 -7.027 8.559 1.00 93.06 204 GLU A CA 1
AT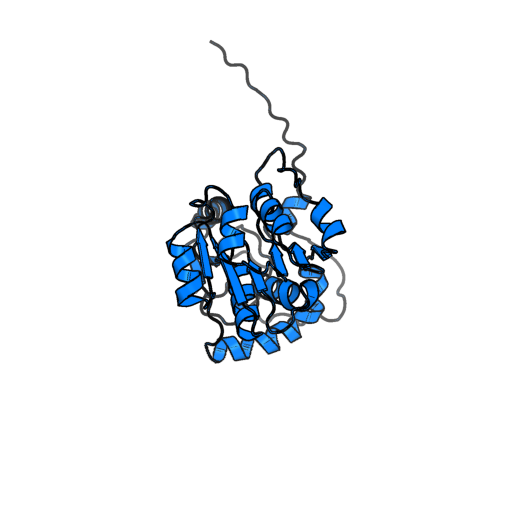OM 1555 C C . GLU A 1 204 ? 22.125 -7.408 9.826 1.00 93.06 204 GLU A C 1
ATOM 1557 O O . GLU A 1 204 ? 21.957 -8.586 10.129 1.00 93.06 204 GLU A O 1
ATOM 1562 N N . GLU A 1 205 ? 21.584 -6.403 10.519 1.00 94.19 205 GLU A N 1
ATOM 1563 C CA . GLU A 1 205 ? 20.717 -6.563 11.684 1.00 94.19 205 GLU A CA 1
ATOM 1564 C C . GLU A 1 205 ? 19.350 -5.916 11.403 1.00 94.19 205 GLU A C 1
ATOM 1566 O O . GLU A 1 205 ? 19.269 -4.689 11.272 1.00 94.19 205 GLU A O 1
ATOM 1571 N N . PRO A 1 206 ? 18.266 -6.707 11.283 1.00 93.12 206 PRO A N 1
ATOM 1572 C CA . PRO A 1 206 ? 16.924 -6.172 11.079 1.00 93.12 206 PRO A CA 1
ATOM 1573 C C . PRO A 1 206 ? 16.455 -5.285 12.240 1.00 93.12 206 PRO A C 1
ATOM 1575 O O . PRO A 1 206 ? 16.724 -5.553 13.412 1.00 93.12 206 PRO A O 1
ATOM 1578 N N . GLU A 1 207 ? 15.683 -4.250 11.918 1.00 94.69 207 GLU A N 1
ATOM 1579 C CA . GLU A 1 207 ? 15.053 -3.376 12.903 1.00 94.69 207 GLU A CA 1
ATOM 1580 C C . GLU A 1 207 ? 13.969 -4.131 13.691 1.00 94.69 207 GLU A C 1
ATOM 1582 O O . GLU A 1 207 ? 13.077 -4.765 13.122 1.00 94.69 207 GLU A O 1
ATOM 1587 N N . GLY A 1 208 ? 14.005 -4.023 15.021 1.00 95.62 208 GLY A N 1
ATOM 1588 C CA . GLY A 1 208 ? 12.967 -4.581 15.887 1.00 95.62 208 GLY A CA 1
ATOM 1589 C C . GLY A 1 208 ? 11.670 -3.767 15.848 1.00 95.62 208 GLY A C 1
ATOM 1590 O O . GLY A 1 208 ? 11.705 -2.542 15.924 1.00 95.62 208 GLY A O 1
ATOM 1591 N N . VAL A 1 209 ? 10.527 -4.457 15.797 1.00 96.81 209 VAL A N 1
ATOM 1592 C CA . VAL A 1 209 ? 9.181 -3.862 15.893 1.00 96.81 209 VAL A CA 1
ATOM 1593 C C . VAL A 1 209 ? 8.767 -3.801 17.365 1.00 96.81 209 VAL A C 1
ATOM 1595 O O . VAL A 1 209 ? 8.589 -4.836 18.012 1.00 96.81 209 VAL A O 1
ATOM 1598 N N . GLN A 1 210 ? 8.618 -2.599 17.911 1.00 98.00 210 GLN A N 1
ATOM 1599 C CA . GLN A 1 210 ? 8.426 -2.362 19.345 1.00 98.00 210 GLN A CA 1
ATOM 1600 C C . GLN A 1 210 ? 6.951 -2.314 19.774 1.00 98.00 210 GLN A C 1
ATOM 1602 O O . GLN A 1 210 ? 6.627 -2.607 20.926 1.00 98.00 210 GLN A O 1
ATOM 1607 N N . ASN A 1 211 ? 6.027 -1.992 18.865 1.00 98.38 211 ASN A N 1
ATOM 1608 C CA . ASN A 1 211 ? 4.625 -1.717 19.207 1.00 98.38 211 ASN A CA 1
ATOM 1609 C C . ASN A 1 211 ? 3.685 -2.931 19.095 1.00 98.38 211 ASN A C 1
ATOM 1611 O O . ASN A 1 211 ? 2.465 -2.763 19.000 1.00 98.38 211 ASN A O 1
ATOM 1615 N N . LEU A 1 212 ? 4.206 -4.164 19.148 1.00 98.38 212 LEU A N 1
ATOM 1616 C CA . LEU A 1 212 ? 3.405 -5.391 19.003 1.00 98.38 212 LEU A CA 1
ATOM 1617 C C . LEU A 1 212 ? 2.313 -5.566 20.072 1.00 98.38 212 LEU A C 1
ATOM 1619 O O . LEU A 1 212 ? 1.318 -6.237 19.811 1.00 98.38 212 LEU A O 1
ATOM 1623 N N . LEU A 1 213 ? 2.410 -4.904 21.231 1.00 98.31 213 LEU A N 1
ATOM 1624 C CA . LEU A 1 213 ? 1.312 -4.859 22.211 1.00 98.31 213 LEU A CA 1
ATOM 1625 C C . LEU A 1 213 ? -0.003 -4.324 21.610 1.00 98.31 213 LEU A C 1
ATOM 1627 O O . LEU A 1 213 ? -1.084 -4.713 22.058 1.00 98.31 213 LEU A O 1
ATOM 1631 N N . CYS A 1 214 ? 0.069 -3.491 20.564 1.00 98.62 214 CYS A N 1
ATOM 1632 C CA . CYS A 1 214 ? -1.104 -3.027 19.822 1.00 98.62 214 CYS A CA 1
ATOM 1633 C C . CYS A 1 214 ? -1.876 -4.169 19.154 1.00 98.62 214 CYS A C 1
ATOM 1635 O O . CYS A 1 214 ? -3.089 -4.059 18.996 1.00 98.62 214 CYS A O 1
ATOM 1637 N N . VAL A 1 215 ? -1.210 -5.271 18.795 1.00 98.62 215 VAL A N 1
ATOM 1638 C CA . VAL A 1 215 ? -1.871 -6.449 18.216 1.00 98.62 215 VAL A CA 1
ATOM 1639 C C . VAL A 1 215 ? -2.879 -7.030 19.202 1.00 98.62 215 VAL A C 1
ATOM 1641 O O . VAL A 1 215 ? -4.007 -7.333 18.820 1.00 98.62 215 VAL A O 1
ATOM 1644 N N . ILE A 1 216 ? -2.514 -7.086 20.485 1.00 98.62 216 ILE A N 1
ATOM 1645 C CA . ILE A 1 216 ? -3.392 -7.557 21.559 1.00 98.62 216 ILE A CA 1
ATOM 1646 C C . ILE A 1 216 ? -4.474 -6.514 21.847 1.00 98.62 216 ILE A C 1
ATOM 1648 O O . ILE A 1 216 ? -5.665 -6.815 21.764 1.00 98.62 216 ILE A O 1
ATOM 1652 N N . SER A 1 217 ? -4.078 -5.276 22.159 1.00 98.44 217 SER A N 1
ATOM 1653 C CA . SER A 1 217 ? -5.018 -4.253 22.639 1.00 98.44 217 SER A CA 1
ATOM 1654 C C . SER A 1 217 ? -6.050 -3.840 21.587 1.00 98.44 217 SER A C 1
ATOM 1656 O O . SER A 1 217 ? -7.182 -3.502 21.933 1.00 98.44 217 SER A O 1
ATOM 1658 N N . LYS A 1 218 ? -5.691 -3.921 20.302 1.00 98.69 218 LYS A N 1
ATOM 1659 C CA . LYS A 1 218 ? -6.574 -3.609 19.173 1.00 98.69 218 LYS A CA 1
ATOM 1660 C C . LYS A 1 218 ? -7.040 -4.849 18.417 1.00 98.69 218 LYS A C 1
ATOM 1662 O O . LYS A 1 218 ? -7.731 -4.692 17.416 1.00 98.69 218 LYS A O 1
ATOM 1667 N N . GLN A 1 219 ? -6.723 -6.059 18.880 1.00 98.69 219 GLN A N 1
ATOM 1668 C CA . GLN A 1 219 ? -7.155 -7.321 18.260 1.00 98.69 219 GLN A CA 1
ATOM 1669 C C . GLN A 1 219 ? -6.830 -7.379 16.757 1.00 98.69 219 GLN A C 1
ATOM 1671 O O . GLN A 1 219 ? -7.679 -7.738 15.939 1.00 98.69 219 GLN A O 1
ATOM 1676 N N . ILE A 1 220 ? -5.626 -6.941 16.389 1.00 98.88 220 ILE A N 1
ATOM 1677 C CA . ILE A 1 220 ? -5.199 -6.852 14.991 1.00 98.88 220 ILE A CA 1
ATOM 1678 C C . ILE A 1 220 ? -4.909 -8.263 14.480 1.00 98.88 220 ILE A C 1
ATOM 1680 O O . ILE A 1 220 ? -4.233 -9.039 15.153 1.00 98.88 220 ILE A O 1
ATOM 1684 N N . ARG A 1 221 ? -5.360 -8.581 13.264 1.00 98.81 221 ARG A N 1
ATOM 1685 C CA . ARG A 1 221 ? -4.838 -9.739 12.526 1.00 98.81 221 ARG A CA 1
ATOM 1686 C C . ARG A 1 221 ? -3.662 -9.280 11.676 1.00 98.81 221 ARG A C 1
ATOM 1688 O O . ARG A 1 221 ? -3.838 -8.417 10.823 1.00 98.81 221 ARG A O 1
ATOM 1695 N N . MET A 1 222 ? -2.483 -9.845 11.907 1.00 98.62 222 MET A N 1
ATOM 1696 C CA . MET A 1 222 ? -1.291 -9.609 11.094 1.00 98.62 222 MET A CA 1
ATOM 1697 C C . MET A 1 222 ? -0.878 -10.927 10.452 1.00 98.62 222 MET A C 1
ATOM 1699 O O . MET A 1 222 ? -0.583 -11.885 11.163 1.00 98.62 222 MET A O 1
ATOM 1703 N N . GLU A 1 223 ? -0.910 -10.982 9.124 1.00 98.75 223 GLU A N 1
ATOM 1704 C CA . GLU A 1 223 ? -0.803 -12.232 8.375 1.00 98.75 223 GLU A CA 1
ATOM 1705 C C . GLU A 1 223 ? 0.123 -12.066 7.173 1.00 98.75 223 GLU A C 1
ATOM 1707 O O . GLU A 1 223 ? -0.099 -11.208 6.317 1.00 98.75 223 GLU A O 1
ATOM 1712 N N . GLY A 1 224 ? 1.175 -12.883 7.131 1.00 98.31 224 GLY A N 1
ATOM 1713 C CA . GLY A 1 224 ? 2.022 -13.029 5.953 1.00 98.31 224 GLY A CA 1
ATOM 1714 C C . GLY A 1 224 ? 1.390 -13.967 4.937 1.00 98.31 224 GLY A C 1
ATOM 1715 O O . GLY A 1 224 ? 0.700 -14.914 5.310 1.00 98.31 224 GLY A O 1
ATOM 1716 N N . PHE A 1 225 ? 1.639 -13.716 3.656 1.00 97.69 225 PHE A N 1
ATOM 1717 C CA . PHE A 1 225 ? 1.155 -14.570 2.577 1.00 97.69 225 PHE A CA 1
ATOM 1718 C C . PHE A 1 225 ? 2.177 -14.652 1.447 1.00 97.69 225 PHE A C 1
ATOM 1720 O O . PHE A 1 225 ? 2.889 -13.688 1.168 1.00 97.69 225 PHE A O 1
ATOM 1727 N N . ILE A 1 226 ? 2.216 -15.798 0.768 1.00 90.69 226 ILE A N 1
ATOM 1728 C CA . ILE A 1 226 ? 3.059 -16.019 -0.405 1.00 90.69 226 ILE A CA 1
ATOM 1729 C C . ILE A 1 226 ? 2.149 -16.315 -1.593 1.00 90.69 226 ILE A C 1
ATOM 1731 O O . ILE A 1 226 ? 1.344 -17.240 -1.572 1.00 90.69 226 ILE A O 1
ATOM 1735 N N . VAL A 1 227 ? 2.272 -15.520 -2.657 1.00 85.25 227 VAL A N 1
ATOM 1736 C CA . VAL A 1 227 ? 1.375 -15.578 -3.828 1.00 85.25 227 VAL A CA 1
ATOM 1737 C C . VAL A 1 227 ? 1.337 -16.949 -4.516 1.00 85.25 227 VAL A C 1
ATOM 1739 O O . VAL A 1 227 ? 0.331 -17.284 -5.142 1.00 85.25 227 VAL A O 1
ATOM 1742 N N . SER A 1 228 ? 2.393 -17.761 -4.384 1.00 83.56 228 SER A N 1
ATOM 1743 C CA . SER A 1 228 ? 2.438 -19.111 -4.955 1.00 83.56 228 SER A CA 1
ATOM 1744 C C . SER A 1 228 ? 1.338 -20.022 -4.426 1.00 83.56 228 SER A C 1
ATOM 1746 O O . SER A 1 228 ? 0.775 -20.803 -5.193 1.00 83.56 228 SER A O 1
ATOM 1748 N N . ASP A 1 229 ? 0.974 -19.868 -3.154 1.00 86.69 229 ASP A N 1
ATOM 1749 C CA . ASP A 1 229 ? -0.037 -20.699 -2.491 1.00 86.69 229 ASP A CA 1
ATOM 1750 C C . ASP A 1 229 ? -1.445 -20.409 -3.038 1.00 86.69 229 ASP A C 1
ATOM 1752 O O . ASP A 1 229 ? -2.368 -21.219 -2.939 1.00 86.69 229 ASP A O 1
ATOM 1756 N N . TYR A 1 230 ? -1.596 -19.266 -3.710 1.00 90.06 230 TYR A N 1
ATOM 1757 C CA . TYR A 1 230 ? -2.856 -18.755 -4.224 1.00 90.06 230 TYR A CA 1
ATOM 1758 C C . TYR A 1 230 ? -2.989 -18.876 -5.743 1.00 90.06 230 TYR A C 1
ATOM 1760 O O . TYR A 1 230 ? -3.969 -18.385 -6.294 1.00 90.06 230 TYR A O 1
ATOM 1768 N N . TYR A 1 231 ? -2.071 -19.540 -6.463 1.00 84.00 231 TYR A N 1
ATOM 1769 C CA . TYR A 1 231 ? -2.169 -19.670 -7.932 1.00 84.00 231 TYR A CA 1
ATOM 1770 C C . TYR A 1 231 ? -3.465 -20.326 -8.424 1.00 84.00 231 TYR A C 1
ATOM 1772 O O . TYR A 1 231 ? -3.892 -20.064 -9.547 1.00 84.00 231 TYR A O 1
ATOM 1780 N N . HIS A 1 232 ? -4.147 -21.092 -7.574 1.00 85.00 232 HIS A N 1
ATOM 1781 C CA . HIS A 1 232 ? -5.490 -21.600 -7.850 1.00 85.00 232 HIS A CA 1
ATOM 1782 C C . HIS A 1 232 ? -6.542 -20.485 -8.060 1.00 85.00 232 HIS A C 1
ATOM 1784 O O . HIS A 1 232 ? -7.543 -20.712 -8.734 1.00 85.00 232 HIS A O 1
ATOM 1790 N N . LEU A 1 233 ? -6.309 -19.269 -7.548 1.00 87.94 233 LEU A N 1
ATOM 1791 C CA . LEU A 1 233 ? -7.150 -18.079 -7.747 1.00 87.94 233 LEU A CA 1
ATOM 1792 C C . LEU A 1 233 ? -6.758 -17.241 -8.968 1.00 87.94 233 LEU A C 1
ATOM 1794 O O . LEU A 1 233 ? -7.464 -16.290 -9.308 1.00 87.94 233 LEU A O 1
ATOM 1798 N N . TYR A 1 234 ? -5.670 -17.587 -9.658 1.00 81.06 234 TYR A N 1
ATOM 1799 C CA . TYR A 1 234 ? -5.186 -16.819 -10.800 1.00 81.06 234 TYR A CA 1
ATOM 1800 C C . TYR A 1 234 ? -6.240 -16.628 -11.908 1.00 81.06 234 TYR A C 1
ATOM 1802 O O . TYR A 1 234 ? -6.389 -15.498 -12.378 1.00 81.06 234 TYR A O 1
ATOM 1810 N N . PRO A 1 235 ? -7.038 -17.649 -12.298 1.00 83.19 235 PRO A N 1
ATOM 1811 C CA . PRO A 1 235 ? -8.107 -17.453 -13.279 1.00 83.19 235 PRO A CA 1
ATOM 1812 C C . PRO A 1 235 ? -9.123 -16.386 -12.847 1.00 83.19 235 PRO A C 1
ATOM 1814 O O . PRO A 1 235 ? -9.435 -15.488 -13.626 1.00 83.19 235 PRO A O 1
ATOM 1817 N N . LYS A 1 236 ? -9.547 -16.408 -11.575 1.00 85.44 236 LYS A N 1
ATOM 1818 C CA . LYS A 1 236 ? -10.483 -15.429 -10.995 1.00 85.44 236 LYS A CA 1
ATOM 1819 C C . LYS A 1 236 ? -9.901 -14.013 -11.001 1.00 85.44 236 LYS A C 1
ATOM 1821 O O . LYS A 1 236 ? -10.600 -13.052 -11.321 1.00 85.44 236 LYS A O 1
ATOM 1826 N N . PHE A 1 237 ? -8.611 -13.877 -10.690 1.00 86.50 237 PHE A N 1
ATOM 1827 C CA . PHE A 1 237 ? -7.902 -12.603 -10.807 1.00 86.50 237 PHE A CA 1
ATOM 1828 C C . PHE A 1 237 ? -7.919 -12.076 -12.249 1.00 86.50 237 PHE A C 1
ATOM 1830 O O . PHE A 1 237 ? -8.253 -10.910 -12.473 1.00 86.50 237 PHE A O 1
ATOM 1837 N N . VAL A 1 238 ? -7.595 -12.925 -13.229 1.00 81.12 238 VAL A N 1
ATOM 1838 C CA . VAL A 1 238 ? -7.565 -12.543 -14.648 1.00 81.12 238 VAL A CA 1
ATOM 1839 C C . VAL A 1 238 ? -8.948 -12.121 -15.143 1.00 81.12 238 VAL A C 1
ATOM 1841 O O . VAL A 1 238 ? -9.055 -11.094 -15.818 1.00 81.12 238 VAL A O 1
ATOM 1844 N N . GLU A 1 239 ? -9.992 -12.871 -14.790 1.00 83.69 239 GLU A N 1
ATOM 1845 C CA . GLU A 1 239 ? -11.388 -12.550 -15.118 1.00 83.69 239 GLU A CA 1
ATOM 1846 C C . GLU A 1 239 ? -11.814 -11.187 -14.564 1.00 83.69 239 GLU A C 1
ATOM 1848 O O . GLU A 1 239 ? -12.478 -10.423 -15.263 1.00 83.69 239 GLU A O 1
ATOM 1853 N N . MET A 1 240 ? -11.387 -10.850 -13.344 1.00 88.62 240 MET A N 1
ATOM 1854 C CA . MET A 1 240 ? -11.697 -9.567 -12.714 1.00 88.62 240 MET A CA 1
ATOM 1855 C C . MET A 1 240 ? -10.905 -8.404 -13.328 1.00 88.62 240 MET A C 1
ATOM 1857 O O . MET A 1 240 ? -11.477 -7.360 -13.645 1.00 88.62 240 MET A O 1
ATOM 1861 N N . VAL A 1 241 ? -9.589 -8.557 -13.508 1.00 82.69 241 VAL A N 1
ATOM 1862 C CA . VAL A 1 241 ? -8.706 -7.428 -13.848 1.00 82.69 241 VAL A CA 1
ATOM 1863 C C . VAL A 1 241 ? -8.761 -7.056 -15.333 1.00 82.69 241 VAL A C 1
ATOM 1865 O O . VAL A 1 241 ? -8.592 -5.888 -15.690 1.00 82.69 241 VAL A O 1
ATOM 1868 N N . LEU A 1 242 ? -9.007 -8.025 -16.221 1.00 80.50 242 LEU A N 1
ATOM 1869 C CA . LEU A 1 242 ? -8.974 -7.800 -17.667 1.00 80.50 242 LEU A CA 1
ATOM 1870 C C . LEU A 1 242 ? -10.001 -6.776 -18.164 1.00 80.50 242 LEU A C 1
ATOM 1872 O O . LEU A 1 242 ? -9.600 -5.881 -18.914 1.00 80.50 242 LEU A O 1
ATOM 1876 N N . PRO A 1 243 ? -11.293 -6.873 -17.796 1.00 82.94 243 PRO A N 1
ATOM 1877 C CA . PRO A 1 243 ? -12.282 -5.873 -18.182 1.00 82.94 243 PRO A CA 1
ATOM 1878 C C . PRO A 1 243 ? -11.910 -4.484 -17.664 1.00 82.94 243 PRO A C 1
ATOM 1880 O O . PRO A 1 243 ? -11.947 -3.521 -18.421 1.00 82.94 243 PRO A O 1
ATOM 1883 N N . LEU A 1 244 ? -11.442 -4.386 -16.416 1.00 83.31 244 LEU A N 1
ATOM 1884 C CA . LEU A 1 244 ? -11.063 -3.112 -15.803 1.00 83.31 244 LEU A CA 1
ATOM 1885 C C . LEU A 1 244 ? -9.893 -2.434 -16.527 1.00 83.31 244 LEU A C 1
ATOM 1887 O O . LEU A 1 244 ? -9.901 -1.217 -16.700 1.00 83.31 244 LEU A O 1
ATOM 1891 N N . ILE A 1 245 ? -8.906 -3.209 -16.985 1.00 79.81 245 ILE A N 1
ATOM 1892 C CA . ILE A 1 245 ? -7.808 -2.690 -17.811 1.00 79.81 245 ILE A CA 1
ATOM 1893 C C . ILE A 1 245 ? -8.337 -2.222 -19.173 1.00 79.81 245 ILE A C 1
ATOM 1895 O O . ILE A 1 245 ? -7.985 -1.130 -19.614 1.00 79.81 245 ILE A O 1
ATOM 1899 N N . LYS A 1 246 ? -9.183 -3.022 -19.838 1.00 79.75 246 LYS A N 1
ATOM 1900 C CA . LYS A 1 246 ? -9.756 -2.680 -21.155 1.00 79.75 246 LYS A CA 1
ATOM 1901 C C . LYS A 1 246 ? -10.629 -1.426 -21.108 1.00 79.75 246 LYS A C 1
ATOM 1903 O O . LYS A 1 246 ? -10.611 -0.638 -22.044 1.00 79.75 246 LYS A O 1
ATOM 1908 N N . GLU A 1 247 ? -11.362 -1.238 -20.017 1.00 85.81 247 GLU A N 1
ATOM 1909 C CA . GLU A 1 247 ? -12.213 -0.071 -19.768 1.00 85.81 247 GLU A CA 1
ATOM 1910 C C . GLU A 1 247 ? -11.428 1.152 -19.263 1.00 85.81 247 GLU A C 1
ATOM 1912 O O . GLU A 1 247 ? -12.024 2.191 -18.991 1.00 85.81 247 GLU A O 1
ATOM 1917 N N . GLY A 1 248 ? -10.105 1.043 -19.090 1.00 84.38 248 GLY A N 1
ATOM 1918 C CA . GLY A 1 248 ? -9.269 2.131 -18.575 1.00 84.38 248 GLY A CA 1
ATOM 1919 C C . GLY A 1 248 ? -9.505 2.463 -17.096 1.00 84.38 248 GLY A C 1
ATOM 1920 O O . GLY A 1 248 ? -9.032 3.492 -16.622 1.00 84.38 248 GLY A O 1
ATOM 1921 N N . LYS A 1 249 ? -10.208 1.600 -16.352 1.00 86.19 249 LYS A N 1
ATOM 1922 C CA . LYS A 1 249 ? -10.464 1.754 -14.907 1.00 86.19 249 LYS A CA 1
ATOM 1923 C C . LYS A 1 249 ? -9.249 1.416 -14.046 1.00 86.19 249 LYS A C 1
ATOM 1925 O O . LYS A 1 249 ? -9.197 1.822 -12.891 1.00 86.19 249 LYS A O 1
ATOM 1930 N N . ILE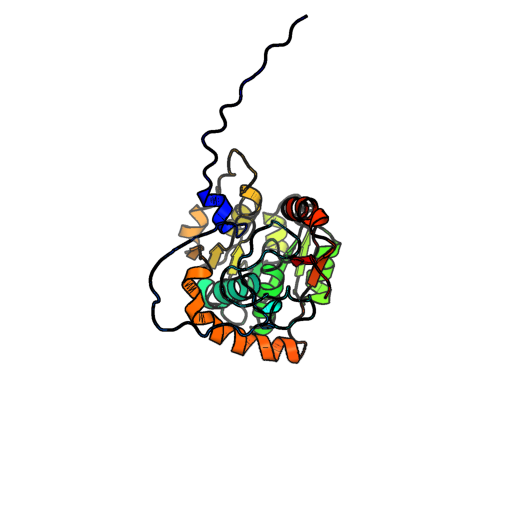 A 1 250 ? -8.296 0.664 -14.597 1.00 86.94 250 ILE A N 1
ATOM 1931 C CA . ILE A 1 250 ? -6.995 0.400 -13.982 1.00 86.94 250 ILE A CA 1
ATOM 1932 C C . ILE A 1 250 ? -5.900 0.955 -14.881 1.00 86.94 250 ILE A C 1
ATOM 1934 O O . ILE A 1 250 ? -5.780 0.595 -16.055 1.00 86.94 250 ILE A O 1
ATOM 1938 N N . THR A 1 251 ? -5.051 1.782 -14.288 1.00 86.44 251 THR A N 1
ATOM 1939 C CA . THR A 1 251 ? -3.816 2.277 -14.883 1.00 86.44 251 THR A CA 1
ATOM 1940 C C . THR A 1 251 ? -2.614 1.549 -14.288 1.00 86.44 251 THR A C 1
ATOM 1942 O O . THR A 1 251 ? -2.667 0.998 -13.189 1.00 86.44 251 THR A O 1
ATOM 1945 N N . TYR A 1 252 ? -1.516 1.506 -15.035 1.00 85.12 252 TYR A N 1
ATOM 1946 C CA . TYR A 1 252 ? -0.275 0.887 -14.585 1.00 85.12 252 TYR A CA 1
ATOM 1947 C C . TYR A 1 252 ? 0.901 1.724 -15.075 1.00 85.12 252 TYR A C 1
ATOM 1949 O O . TYR A 1 252 ? 0.858 2.238 -16.196 1.00 85.12 252 TYR A O 1
ATOM 1957 N N . VAL A 1 253 ? 1.907 1.905 -14.225 1.00 83.81 253 VAL A N 1
ATOM 1958 C CA . VAL A 1 253 ? 3.141 2.624 -14.549 1.00 83.81 253 VAL A CA 1
ATOM 1959 C C . VAL A 1 253 ? 4.320 1.688 -14.391 1.00 83.81 253 VAL A C 1
ATOM 1961 O O . VAL A 1 253 ? 4.480 1.018 -13.363 1.00 83.81 253 VAL A O 1
ATOM 1964 N N . GLU A 1 254 ? 5.150 1.698 -15.420 1.00 83.88 254 GLU A N 1
ATOM 1965 C CA . GLU A 1 254 ? 6.380 0.937 -15.529 1.00 83.88 254 GLU A CA 1
ATOM 1966 C C . GLU A 1 254 ? 7.555 1.888 -15.705 1.00 83.88 254 GLU A C 1
ATOM 1968 O O . GLU A 1 254 ? 7.429 2.956 -16.305 1.00 83.88 254 GLU A O 1
ATOM 1973 N N . ASP A 1 255 ? 8.693 1.453 -15.185 1.00 79.06 255 ASP A N 1
ATOM 1974 C CA . ASP A 1 255 ? 9.993 2.070 -15.367 1.00 79.06 255 ASP A CA 1
ATOM 1975 C C . ASP A 1 255 ? 10.807 1.141 -16.269 1.00 79.06 255 ASP A C 1
ATOM 1977 O O . ASP A 1 255 ? 11.080 -0.006 -15.899 1.00 79.06 255 ASP A O 1
ATOM 1981 N N . LEU A 1 256 ? 11.115 1.594 -17.482 1.00 81.38 256 LEU A N 1
ATOM 1982 C CA . LEU A 1 256 ? 11.737 0.767 -18.510 1.00 81.38 256 LEU A CA 1
ATOM 1983 C C . LEU A 1 256 ? 13.245 1.011 -18.550 1.00 81.38 256 LEU A C 1
ATOM 1985 O O . LEU A 1 256 ? 13.706 2.118 -18.817 1.00 81.38 256 LEU A O 1
ATOM 1989 N N . ALA A 1 257 ? 14.015 -0.056 -18.355 1.00 75.94 257 ALA A N 1
ATOM 1990 C CA . ALA A 1 257 ? 15.448 -0.090 -18.603 1.00 75.94 257 ALA A CA 1
ATOM 1991 C C . ALA A 1 257 ? 15.714 -0.891 -19.883 1.00 75.94 257 ALA A C 1
ATOM 1993 O O . ALA A 1 257 ? 15.328 -2.052 -19.979 1.00 75.94 257 ALA A O 1
ATOM 1994 N N . ASN A 1 258 ? 16.366 -0.288 -20.873 1.00 79.69 258 ASN A N 1
ATOM 1995 C CA . ASN A 1 258 ? 16.630 -0.950 -22.152 1.00 79.69 258 ASN A CA 1
ATOM 1996 C C . ASN A 1 258 ? 17.976 -1.683 -22.120 1.00 79.69 258 ASN A C 1
ATOM 1998 O O . ASN A 1 258 ? 18.967 -1.135 -21.631 1.00 79.69 258 ASN A O 1
ATOM 2002 N N . GLY A 1 259 ? 18.002 -2.902 -22.657 1.00 73.06 259 GLY A N 1
ATOM 2003 C CA . GLY A 1 259 ? 19.185 -3.754 -22.735 1.00 73.06 259 GLY A CA 1
ATOM 2004 C C . GLY A 1 259 ? 19.436 -4.570 -21.465 1.00 73.06 259 GLY A C 1
ATOM 2005 O O . GLY A 1 259 ? 19.251 -4.100 -20.338 1.00 73.06 259 GLY A O 1
ATOM 2006 N N . LEU A 1 260 ? 19.893 -5.814 -21.639 1.00 77.25 260 LEU A N 1
ATOM 2007 C CA . LEU A 1 260 ? 20.228 -6.713 -20.526 1.00 77.25 260 LEU A CA 1
ATOM 2008 C C . LEU A 1 260 ? 21.362 -6.144 -19.655 1.00 77.25 260 LEU A C 1
ATOM 2010 O O . LEU A 1 260 ? 21.390 -6.354 -18.445 1.00 77.25 260 LEU A O 1
ATOM 2014 N N . GLU A 1 261 ? 22.265 -5.378 -20.258 1.00 77.81 261 GLU A N 1
ATOM 2015 C CA . GLU A 1 261 ? 23.334 -4.631 -19.598 1.00 77.81 261 GLU A CA 1
ATOM 2016 C C . GLU A 1 261 ? 22.824 -3.628 -18.550 1.00 77.81 261 GLU A C 1
ATOM 2018 O O . GLU A 1 261 ? 23.532 -3.341 -17.584 1.00 77.81 261 GLU A O 1
ATOM 2023 N N . SER A 1 262 ? 21.586 -3.144 -18.688 1.00 78.81 262 SER A N 1
ATOM 2024 C CA . SER A 1 262 ? 20.953 -2.246 -17.719 1.00 78.81 262 SER A CA 1
ATOM 2025 C C . SER A 1 262 ? 20.348 -2.992 -16.525 1.00 78.81 262 SER A C 1
ATOM 2027 O O . SER A 1 262 ? 19.989 -2.365 -15.528 1.00 78.81 262 SER A O 1
ATOM 2029 N N . ALA A 1 263 ? 20.249 -4.327 -16.571 1.00 76.12 263 ALA A N 1
ATOM 2030 C CA . ALA A 1 263 ? 19.605 -5.109 -15.517 1.00 76.12 263 ALA A CA 1
ATOM 2031 C C . ALA A 1 263 ? 20.259 -4.950 -14.129 1.00 76.12 263 ALA A C 1
ATOM 2033 O O . ALA A 1 263 ? 19.518 -4.741 -13.165 1.00 76.12 263 ALA A O 1
ATOM 2034 N N . PRO A 1 264 ? 21.601 -4.973 -13.974 1.00 78.06 264 PRO A N 1
ATOM 2035 C CA . PRO A 1 264 ? 22.221 -4.799 -12.660 1.00 78.06 264 PRO A CA 1
ATOM 2036 C C . PRO A 1 264 ? 21.927 -3.425 -12.047 1.00 78.06 264 PRO A C 1
ATOM 2038 O O . PRO A 1 264 ? 21.586 -3.322 -10.868 1.00 78.06 264 PRO A O 1
ATOM 2041 N N . SER A 1 265 ? 22.018 -2.357 -12.847 1.00 80.56 265 SER A N 1
ATOM 2042 C CA . SER A 1 265 ? 21.793 -0.992 -12.363 1.00 80.56 265 SER A CA 1
ATOM 2043 C C . SER A 1 265 ? 20.317 -0.746 -12.035 1.00 80.56 265 SER A C 1
ATOM 2045 O O . SER A 1 265 ? 20.034 -0.106 -11.017 1.00 80.56 265 SER A O 1
ATOM 2047 N N . ALA A 1 266 ? 19.395 -1.303 -12.826 1.00 74.19 266 ALA A N 1
ATOM 2048 C CA . ALA A 1 266 ? 17.958 -1.302 -12.563 1.00 74.19 266 ALA A CA 1
ATOM 2049 C C . ALA A 1 266 ? 17.609 -2.066 -11.272 1.00 74.19 266 ALA A C 1
ATOM 2051 O O . ALA A 1 266 ? 16.861 -1.556 -10.435 1.00 74.19 266 ALA A O 1
ATOM 2052 N N . LEU A 1 267 ? 18.211 -3.241 -11.050 1.00 77.44 267 LEU A N 1
ATOM 2053 C CA . LEU A 1 267 ? 17.996 -4.036 -9.837 1.00 77.44 267 LEU A CA 1
ATOM 2054 C C . LEU A 1 267 ? 18.489 -3.308 -8.577 1.00 77.44 267 LEU A C 1
ATOM 2056 O O . LEU A 1 267 ? 17.754 -3.201 -7.600 1.00 77.44 267 LEU A O 1
ATOM 2060 N N . ILE A 1 268 ? 19.691 -2.727 -8.607 1.00 78.38 268 ILE A N 1
ATOM 2061 C CA . ILE A 1 268 ? 20.200 -1.890 -7.501 1.00 78.38 268 ILE A CA 1
ATOM 2062 C C . ILE A 1 268 ? 19.311 -0.645 -7.307 1.00 78.38 268 ILE A C 1
ATOM 2064 O O . ILE A 1 268 ? 19.104 -0.156 -6.192 1.00 78.38 268 ILE A O 1
ATOM 2068 N N . GLY A 1 269 ? 18.761 -0.114 -8.403 1.00 78.38 269 GLY A N 1
ATOM 2069 C CA . GLY A 1 269 ? 17.793 0.983 -8.401 1.00 78.38 269 GLY A CA 1
ATOM 2070 C C . GLY A 1 269 ? 16.541 0.698 -7.582 1.00 78.38 269 GLY A C 1
ATOM 2071 O O . GLY A 1 269 ? 16.074 1.590 -6.875 1.00 78.38 269 GLY A O 1
ATOM 2072 N N . LEU A 1 270 ? 16.058 -0.543 -7.603 1.00 76.19 270 LEU A N 1
ATOM 2073 C CA . LEU A 1 270 ? 14.887 -0.968 -6.840 1.00 76.19 270 LEU A CA 1
ATOM 2074 C C . LEU A 1 270 ? 15.082 -0.762 -5.331 1.00 76.19 270 LEU A C 1
ATOM 2076 O O . LEU A 1 270 ? 14.252 -0.135 -4.675 1.00 76.19 270 LEU A O 1
ATOM 2080 N N . PHE A 1 271 ? 16.212 -1.222 -4.791 1.00 76.94 271 PHE A N 1
ATOM 2081 C CA . PHE A 1 271 ? 16.511 -1.139 -3.355 1.00 76.94 271 PHE A CA 1
ATOM 2082 C C . PHE A 1 271 ? 16.842 0.278 -2.876 1.00 76.94 271 PHE A C 1
ATOM 2084 O O . PHE A 1 271 ? 16.658 0.601 -1.707 1.00 76.94 271 PHE A O 1
ATOM 2091 N N . SER A 1 272 ? 17.293 1.145 -3.785 1.00 83.88 272 SER A N 1
ATOM 2092 C CA . SER A 1 272 ? 17.484 2.579 -3.515 1.00 83.88 272 SER A CA 1
ATOM 2093 C C . SER A 1 272 ? 16.213 3.406 -3.756 1.00 83.88 272 SER A C 1
ATOM 2095 O O . SER A 1 272 ? 16.196 4.616 -3.514 1.00 83.88 272 SER A O 1
ATOM 2097 N N . GLY A 1 273 ? 15.131 2.767 -4.216 1.00 83.19 273 GLY A N 1
ATOM 2098 C CA . GLY A 1 273 ? 13.866 3.417 -4.529 1.00 83.19 273 GLY A CA 1
ATOM 2099 C C . GLY A 1 273 ? 13.968 4.409 -5.687 1.00 83.19 273 GLY A C 1
ATOM 2100 O O . GLY A 1 273 ? 13.232 5.399 -5.680 1.00 83.19 273 GLY A O 1
ATOM 2101 N N . ARG A 1 274 ? 14.866 4.176 -6.654 1.00 84.12 274 ARG A N 1
ATOM 2102 C CA . ARG A 1 274 ? 15.023 5.021 -7.851 1.00 84.12 274 ARG A CA 1
ATOM 2103 C C . ARG A 1 274 ? 13.880 4.843 -8.849 1.00 84.12 274 ARG A C 1
ATOM 2105 O O . ARG A 1 274 ? 13.438 5.828 -9.417 1.00 84.12 274 ARG A O 1
ATOM 2112 N N . ASN A 1 275 ? 13.367 3.625 -9.000 1.00 78.94 275 ASN A N 1
ATOM 2113 C CA . ASN A 1 275 ? 12.347 3.303 -9.998 1.00 78.94 275 ASN A CA 1
ATOM 2114 C C . ASN A 1 275 ? 11.007 4.015 -9.741 1.00 78.94 275 ASN A C 1
ATOM 2116 O O . ASN A 1 275 ? 10.559 4.066 -8.591 1.00 78.94 275 ASN A O 1
ATOM 2120 N N . VAL A 1 276 ? 10.316 4.481 -10.780 1.00 85.75 276 VAL A N 1
ATOM 2121 C CA . VAL A 1 276 ? 8.942 5.015 -10.696 1.00 85.75 276 VAL A CA 1
ATOM 2122 C C . VAL A 1 276 ? 7.965 4.011 -11.308 1.00 85.75 276 VAL A C 1
ATOM 2124 O O . VAL A 1 276 ? 7.873 3.868 -12.518 1.00 85.75 276 VAL A O 1
ATOM 2127 N N . GLY A 1 277 ? 7.209 3.297 -10.469 1.00 81.12 277 GLY A N 1
ATOM 2128 C CA . GLY A 1 277 ? 6.363 2.194 -10.928 1.00 81.12 277 GLY A CA 1
ATOM 2129 C C . GLY A 1 277 ? 7.095 0.850 -10.936 1.00 81.12 277 GLY A C 1
ATOM 2130 O O . GLY A 1 277 ? 8.026 0.616 -10.158 1.00 81.12 277 GLY A O 1
ATOM 2131 N N . LYS A 1 278 ? 6.644 -0.082 -11.779 1.00 84.31 278 LYS A N 1
ATOM 2132 C CA . LYS A 1 278 ? 7.254 -1.412 -11.918 1.00 84.31 278 LYS A CA 1
ATOM 2133 C C . LYS A 1 278 ? 8.513 -1.331 -12.778 1.00 84.31 278 LYS A C 1
ATOM 2135 O O . LYS A 1 278 ? 8.412 -1.055 -13.962 1.00 84.31 278 LYS A O 1
ATOM 2140 N N . GLN A 1 279 ? 9.672 -1.659 -12.209 1.00 80.69 279 GLN A N 1
ATOM 2141 C CA . GLN A 1 279 ? 10.891 -1.819 -13.004 1.00 80.69 279 GLN A CA 1
ATOM 2142 C C . GLN A 1 279 ? 10.756 -3.004 -13.971 1.00 80.69 279 GLN A C 1
ATOM 2144 O O . GLN A 1 279 ? 10.448 -4.125 -13.544 1.00 80.69 279 GLN A O 1
ATOM 2149 N N . VAL A 1 280 ? 11.033 -2.749 -15.246 1.00 79.38 280 VAL A N 1
ATOM 2150 C CA . VAL A 1 280 ? 11.106 -3.727 -16.335 1.00 79.38 280 VAL A CA 1
ATOM 2151 C C . VAL A 1 280 ? 12.433 -3.540 -17.060 1.00 79.38 280 VAL A C 1
ATOM 2153 O O . VAL A 1 280 ? 12.891 -2.411 -17.232 1.00 79.38 280 VAL A O 1
ATOM 2156 N N . VAL A 1 281 ? 13.061 -4.644 -17.465 1.00 77.38 281 VAL A N 1
ATOM 2157 C CA . VAL A 1 281 ? 14.223 -4.621 -18.357 1.00 77.38 281 VAL A CA 1
ATOM 2158 C C . VAL A 1 281 ? 13.786 -5.156 -19.713 1.00 77.38 281 VAL A C 1
ATOM 2160 O O . VAL A 1 281 ? 13.382 -6.315 -19.815 1.00 77.38 281 VAL A O 1
ATOM 2163 N N . VAL A 1 282 ? 13.862 -4.318 -20.740 1.00 77.12 282 VAL A N 1
ATOM 2164 C CA . VAL A 1 282 ? 13.577 -4.690 -22.127 1.00 77.12 282 VAL A CA 1
ATOM 2165 C C . VAL A 1 282 ? 14.849 -5.294 -22.709 1.00 77.12 282 VAL A C 1
ATOM 2167 O O . VAL A 1 282 ? 15.793 -4.578 -23.034 1.00 77.12 282 VAL A O 1
ATOM 2170 N N . VAL A 1 283 ? 14.911 -6.624 -22.771 1.00 70.44 283 VAL A N 1
ATOM 2171 C CA . VAL A 1 283 ? 16.092 -7.349 -23.275 1.00 70.44 283 VAL A CA 1
ATOM 2172 C C . VAL A 1 283 ? 16.130 -7.362 -24.802 1.00 70.44 283 VAL A C 1
ATOM 2174 O O . VAL A 1 283 ? 17.210 -7.255 -25.377 1.00 70.44 283 VAL A O 1
ATOM 2177 N N . ASP A 1 284 ? 14.963 -7.469 -25.434 1.00 70.75 284 ASP A N 1
ATOM 2178 C CA . ASP A 1 284 ? 14.780 -7.373 -26.878 1.00 70.75 284 ASP A CA 1
ATOM 2179 C C . ASP A 1 284 ? 13.413 -6.719 -27.150 1.00 70.75 284 ASP A C 1
ATOM 2181 O O . ASP A 1 284 ? 12.424 -7.164 -26.556 1.00 70.75 284 ASP A O 1
ATOM 2185 N N . PRO A 1 285 ? 13.339 -5.629 -27.934 1.00 54.25 285 PRO A N 1
ATOM 2186 C CA . PRO A 1 285 ? 12.072 -5.010 -28.310 1.00 54.25 285 PRO A CA 1
ATOM 2187 C C . PRO A 1 285 ? 11.277 -5.777 -29.390 1.00 54.25 285 PRO A C 1
ATOM 2189 O O . PRO A 1 285 ? 10.137 -5.383 -29.642 1.00 54.25 285 PRO A O 1
ATOM 2192 N N . GLU A 1 286 ? 11.827 -6.835 -30.013 1.00 47.59 286 GLU A N 1
ATOM 2193 C CA . GLU A 1 286 ? 11.179 -7.618 -31.096 1.00 47.59 286 GLU A CA 1
ATOM 2194 C C . GLU A 1 286 ? 10.881 -9.099 -30.762 1.00 47.59 286 GLU A C 1
ATOM 2196 O O . GLU A 1 286 ? 11.701 -9.788 -30.118 1.00 47.59 286 GLU A O 1
#

Radius of gyration: 20.95 Å; chains: 1; bounding box: 73×53×54 Å

Organism: NCBI:txid168488